Protein AF-A0A3M1YY42-F1 (afdb_monomer)

Foldseek 3Di:
DPPVVVVVVVVVVVVCQVCQELLNVLVVCCVVPVVLLVVLLVVLVCLLVVVPCVVVCSVCLQLFWDAPNDTALQQLLLLLLLLLLLLLLSLLLSCLQCVVLALLLLVDPLSSVQSSLSNCPSVVVSLVSNLVSSLCCCCPPVVDDSVRSVRSNVSSNVSNVVNNCVSVVLSNVLRDDPVVVVVVVVPDPDDDDDDDDDDDPPQPPPPPDPNRDHAWGDPDNPDIDGGDDPVPDDSVSSSVSSVSSSVSSLV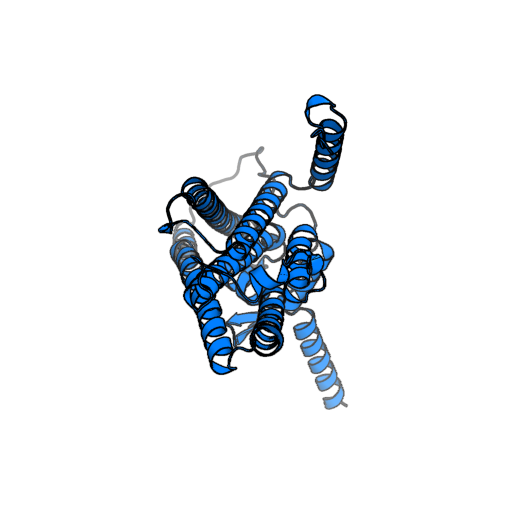VLVVLVVVLVVLVVPCVDSVSPHTPSSNVSSVSSNVSNVLSVCCSVVVPCSVVVVVVVVVVVVVCVPPPVPDDPPPD

Secondary structure (DSSP, 8-state):
-HHHHHHHHHHHHHHHHHHTBHHHHHHHHHHHH-HHHHHHHHHHHHHHTTSSSGGGTHHHHHHS-EETTEESHHHHHHHHHHHHHHHHHHHHHHHHHHGGG-GGGGGSSSHHHHHHHHS-HHHHHHHHHHHHHHHHHHHHTS---HHHHHHHHHHHHHHHHHHHHHHHHHHHHHS--HHHHHHHHTT----------S-----TT-S---PPP--EEEEETTEEEEPPP-TTS-HHHHHHHHHHHHHHHHHHHHHHHHHHHHHHHTTTSGGG---HHHHHHHHHHHHHHHHHHHHHHHTT-HHHHHHHHHHHHHHHHHSGGG------

Structure (mmCIF, N/CA/C/O backbone):
data_AF-A0A3M1YY42-F1
#
_entry.id   AF-A0A3M1YY42-F1
#
loop_
_atom_site.group_PDB
_atom_site.id
_atom_site.type_symbol
_atom_site.label_atom_id
_atom_site.label_alt_id
_atom_site.label_comp_id
_atom_site.label_asym_id
_atom_site.label_entity_id
_atom_site.label_seq_id
_atom_site.pdbx_PDB_ins_code
_atom_site.Cartn_x
_atom_site.Cartn_y
_atom_site.Cartn_z
_atom_site.occupancy
_atom_site.B_iso_or_equiv
_atom_site.auth_seq_id
_atom_site.auth_comp_id
_atom_site.auth_asym_id
_atom_site.auth_atom_id
_atom_site.pdbx_PDB_model_num
ATOM 1 N N . MET A 1 1 ? -1.568 -29.265 44.454 1.00 52.91 1 MET A N 1
ATOM 2 C CA . MET A 1 1 ? -2.632 -29.075 43.434 1.00 52.91 1 MET A CA 1
ATOM 3 C C . MET A 1 1 ? -2.786 -27.636 42.895 1.00 52.91 1 MET A C 1
ATOM 5 O O . MET A 1 1 ? -3.372 -27.491 41.833 1.00 52.91 1 MET A O 1
ATOM 9 N N . GLY A 1 2 ? -2.237 -26.578 43.520 1.00 57.62 2 GLY A N 1
ATOM 10 C CA . GLY A 1 2 ? -2.429 -25.182 43.054 1.00 57.62 2 GLY A CA 1
ATOM 11 C C . GLY A 1 2 ? -1.605 -24.717 41.834 1.00 57.62 2 GLY A C 1
ATOM 12 O O . GLY A 1 2 ? -2.053 -23.845 41.096 1.00 57.62 2 GLY A O 1
ATOM 13 N N . SER A 1 3 ? -0.434 -25.313 41.572 1.00 60.22 3 SER A N 1
ATOM 14 C CA . SER A 1 3 ? 0.484 -24.863 40.504 1.00 60.22 3 SER A CA 1
ATOM 15 C C . SER A 1 3 ? -0.025 -25.171 39.081 1.00 60.22 3 SER A C 1
ATOM 17 O O . SER A 1 3 ? -0.064 -24.289 38.223 1.00 60.22 3 SER A O 1
ATOM 19 N N . ALA A 1 4 ? -0.526 -26.389 38.842 1.00 59.94 4 ALA A N 1
ATOM 20 C CA . ALA A 1 4 ? -0.996 -26.816 37.519 1.00 59.94 4 ALA A CA 1
ATOM 21 C C . ALA A 1 4 ? -2.292 -26.105 37.070 1.00 59.94 4 ALA A C 1
ATOM 23 O O . ALA A 1 4 ? -2.478 -25.820 35.885 1.00 59.94 4 ALA A O 1
ATOM 24 N N . ALA A 1 5 ? -3.187 -25.771 38.008 1.00 60.12 5 ALA A N 1
ATOM 25 C CA . ALA A 1 5 ? -4.403 -25.011 37.712 1.00 60.12 5 ALA A CA 1
ATOM 26 C C . ALA A 1 5 ? -4.084 -23.552 37.334 1.00 60.12 5 ALA A C 1
ATOM 28 O O . ALA A 1 5 ? -4.629 -23.036 36.357 1.00 60.12 5 ALA A O 1
ATOM 29 N N . ALA A 1 6 ? -3.146 -22.913 38.042 1.00 61.06 6 ALA A N 1
ATOM 30 C CA . ALA A 1 6 ? -2.692 -21.555 37.740 1.00 61.06 6 ALA A CA 1
ATOM 31 C C . ALA A 1 6 ? -1.969 -21.468 36.383 1.00 61.06 6 ALA A C 1
ATOM 33 O O . ALA A 1 6 ? -2.237 -20.555 35.598 1.00 61.06 6 ALA A O 1
ATOM 34 N N . GLN A 1 7 ? -1.119 -22.449 36.056 1.00 62.56 7 GLN A N 1
ATOM 35 C CA . GLN A 1 7 ? -0.459 -22.538 34.746 1.00 62.56 7 GLN A CA 1
ATOM 36 C C . GLN A 1 7 ? -1.467 -22.704 33.599 1.00 62.56 7 GLN A C 1
ATOM 38 O O . GLN A 1 7 ? -1.387 -21.993 32.596 1.00 62.56 7 GLN A O 1
ATOM 43 N N . ASN A 1 8 ? -2.478 -23.560 33.773 1.00 66.69 8 ASN A N 1
ATOM 44 C CA . ASN A 1 8 ? -3.542 -23.753 32.784 1.00 66.69 8 ASN A CA 1
ATOM 45 C C . ASN A 1 8 ? -4.397 -22.496 32.562 1.00 66.69 8 ASN A C 1
ATOM 47 O O . ASN A 1 8 ? -4.802 -22.206 31.432 1.00 66.69 8 ASN A O 1
ATOM 51 N N . ILE A 1 9 ? -4.667 -21.719 33.614 1.00 68.50 9 ILE A N 1
ATOM 52 C CA . ILE A 1 9 ? -5.368 -20.432 33.499 1.00 68.50 9 ILE A CA 1
ATOM 53 C C . ILE A 1 9 ? -4.518 -19.436 32.701 1.00 68.50 9 ILE A C 1
ATOM 55 O O . ILE A 1 9 ? -5.037 -18.775 31.797 1.00 68.50 9 ILE A O 1
ATOM 59 N N . ASN A 1 10 ? -3.213 -19.370 32.969 1.00 74.75 10 ASN A N 1
ATOM 60 C CA . ASN A 1 10 ? -2.307 -18.446 32.292 1.00 74.75 10 ASN A CA 1
ATOM 61 C C . ASN A 1 10 ? -2.146 -18.790 30.799 1.00 74.75 10 ASN A C 1
ATOM 63 O O . ASN A 1 10 ? -2.249 -17.906 29.948 1.00 74.75 10 ASN A O 1
ATOM 67 N N . ALA A 1 11 ? -2.036 -20.079 30.462 1.00 75.44 11 ALA A N 1
ATOM 68 C CA . ALA A 1 11 ? -2.015 -20.561 29.080 1.00 75.44 11 ALA A CA 1
ATOM 69 C C . ALA A 1 11 ? -3.316 -20.228 28.327 1.00 75.44 11 ALA A C 1
ATOM 71 O O . ALA A 1 11 ? -3.277 -19.701 27.215 1.00 75.44 11 ALA A O 1
ATOM 72 N N . LYS A 1 12 ? -4.488 -20.434 28.951 1.00 77.31 12 LYS A N 1
ATOM 73 C CA . LYS A 1 12 ? -5.789 -20.051 28.366 1.00 77.31 12 LYS A CA 1
ATOM 74 C C . LYS A 1 12 ? -5.912 -18.539 28.154 1.00 77.31 12 LYS A C 1
ATOM 76 O O . LYS A 1 12 ? -6.521 -18.100 27.175 1.00 77.31 12 LYS A O 1
ATOM 81 N N . ILE A 1 13 ? -5.366 -17.723 29.056 1.00 77.81 13 ILE A N 1
ATOM 82 C CA . ILE A 1 13 ? -5.353 -16.260 28.919 1.00 77.81 13 ILE A CA 1
ATOM 83 C C . ILE A 1 13 ? -4.429 -15.839 27.776 1.00 77.81 13 ILE A C 1
ATOM 85 O O . ILE A 1 13 ? -4.841 -15.020 26.950 1.00 77.81 13 ILE A O 1
ATOM 89 N N . LEU A 1 14 ? -3.228 -16.415 27.699 1.00 79.38 14 LEU A N 1
ATOM 90 C CA . LEU A 1 14 ? -2.254 -16.146 26.643 1.00 79.38 14 LEU A CA 1
ATOM 91 C C . LEU A 1 14 ? -2.813 -16.533 25.269 1.00 79.38 14 LEU A C 1
ATOM 93 O O . LEU A 1 14 ? -2.817 -15.709 24.359 1.00 79.38 14 LEU A O 1
ATOM 97 N N . LEU A 1 15 ? -3.415 -17.719 25.154 1.00 80.75 15 LEU A N 1
ATOM 98 C CA . LEU A 1 15 ? -4.070 -18.187 23.932 1.00 80.75 15 LEU A CA 1
ATOM 99 C C . LEU A 1 15 ? -5.183 -17.232 23.488 1.00 80.75 15 LEU A C 1
ATOM 101 O O . LEU A 1 15 ? -5.240 -16.834 22.328 1.00 80.75 15 LEU A O 1
ATOM 105 N N . LYS A 1 16 ? -6.036 -16.781 24.416 1.00 80.94 16 LYS A N 1
ATOM 106 C CA . LYS A 1 16 ? -7.060 -15.774 24.098 1.00 80.94 16 LYS A CA 1
ATOM 107 C C . LYS A 1 16 ? -6.439 -14.447 23.646 1.00 80.94 16 LYS A C 1
ATOM 109 O O . LYS A 1 16 ? -7.033 -13.776 22.813 1.00 80.94 16 LYS A O 1
ATOM 114 N N . ARG A 1 17 ? -5.293 -14.028 24.190 1.00 83.50 17 ARG A N 1
ATOM 115 C CA . ARG A 1 17 ? -4.605 -12.800 23.749 1.00 83.50 17 ARG A CA 1
ATOM 116 C C . ARG A 1 17 ? -4.030 -12.947 22.343 1.00 83.50 17 ARG A C 1
ATOM 118 O O . ARG A 1 17 ? -4.091 -11.988 21.593 1.00 83.50 17 ARG A O 1
ATOM 125 N N . VAL A 1 18 ? -3.524 -14.120 21.977 1.00 81.00 18 VAL A N 1
ATOM 126 C CA . VAL A 1 18 ? -3.033 -14.376 20.616 1.00 81.00 18 VAL A CA 1
ATOM 127 C C . VAL A 1 18 ? -4.197 -14.449 19.630 1.00 81.00 18 VAL A C 1
ATOM 129 O O . VAL A 1 18 ? -4.178 -13.759 18.622 1.00 81.00 18 VAL A O 1
ATOM 132 N N . ILE A 1 19 ? -5.255 -15.205 19.938 1.00 82.00 19 ILE A N 1
ATOM 133 C CA . ILE A 1 19 ? -6.412 -15.350 19.039 1.00 82.00 19 ILE A CA 1
ATOM 134 C C . ILE A 1 19 ? -7.113 -14.004 18.821 1.00 82.00 19 ILE A C 1
ATOM 136 O O . ILE A 1 19 ? -7.380 -13.626 17.685 1.00 82.00 19 ILE A O 1
ATOM 140 N N . TYR A 1 20 ? -7.381 -13.250 19.891 1.00 86.62 20 TYR A N 1
ATOM 141 C CA . TYR A 1 20 ? -8.034 -11.934 19.820 1.00 86.62 20 TYR A CA 1
ATOM 142 C C . TYR A 1 20 ? -7.031 -10.781 19.661 1.00 86.62 20 TYR A C 1
ATOM 144 O O . TYR A 1 20 ? -7.266 -9.673 20.160 1.00 86.62 20 TYR A O 1
ATOM 152 N N . PHE A 1 21 ? -5.912 -11.054 18.989 1.00 90.62 21 PHE A N 1
ATOM 153 C CA . PHE A 1 21 ? -4.934 -10.051 18.603 1.00 90.62 21 PHE A CA 1
ATOM 154 C C . PHE A 1 21 ? -5.431 -9.287 17.379 1.00 90.62 21 PHE A C 1
ATOM 156 O O . PHE A 1 21 ? -5.852 -9.882 16.385 1.00 90.62 21 PHE A O 1
ATOM 163 N N . PHE A 1 22 ? -5.399 -7.959 17.452 1.00 91.94 22 PHE A N 1
ATOM 164 C CA . PHE A 1 22 ? -6.050 -7.100 16.469 1.00 91.94 22 PHE A CA 1
ATOM 165 C C . PHE A 1 22 ? -5.627 -7.357 15.006 1.00 91.94 22 PHE A C 1
ATOM 167 O O . PHE A 1 22 ? -6.523 -7.473 14.171 1.00 91.94 22 PHE A O 1
ATOM 174 N N . PRO A 1 23 ? -4.337 -7.561 14.671 1.00 93.62 23 PRO A N 1
ATOM 175 C CA . PRO A 1 23 ? -3.920 -7.895 13.306 1.00 93.62 23 PRO A CA 1
ATOM 176 C C . PRO A 1 23 ? -4.571 -9.158 12.735 1.00 93.62 23 PRO A C 1
ATOM 178 O O . PRO A 1 23 ? -5.037 -9.158 11.597 1.00 93.62 23 PRO A O 1
ATOM 181 N N . PHE A 1 24 ? -4.673 -10.227 13.529 1.00 92.31 24 PHE A N 1
ATOM 182 C CA . PHE A 1 24 ? -5.328 -11.459 13.081 1.00 92.31 24 PHE A CA 1
ATOM 183 C C . PHE A 1 24 ? -6.830 -11.269 12.925 1.00 92.31 24 PHE A C 1
ATOM 185 O O . PHE A 1 24 ? -7.427 -11.769 11.976 1.00 92.31 24 PHE A O 1
ATOM 192 N N . GLN A 1 25 ? -7.445 -10.500 13.822 1.00 92.06 25 GLN A N 1
ATOM 193 C CA . GLN A 1 25 ? -8.859 -10.167 13.709 1.00 92.06 25 GLN A CA 1
ATOM 194 C C . GLN A 1 25 ? -9.146 -9.352 12.434 1.00 92.06 25 GLN A C 1
ATOM 196 O O . GLN A 1 25 ? -10.114 -9.639 11.733 1.00 92.06 25 GLN A O 1
ATOM 201 N N . LEU A 1 26 ? -8.279 -8.402 12.076 1.00 92.81 26 LEU A N 1
ATOM 202 C CA . LEU A 1 26 ? -8.394 -7.658 10.819 1.00 92.81 26 LEU A CA 1
ATOM 203 C C . LEU A 1 26 ? -8.270 -8.570 9.599 1.00 92.81 26 LEU A C 1
ATOM 205 O O . LEU A 1 26 ? -9.094 -8.479 8.693 1.00 92.81 26 LEU A O 1
ATOM 209 N N . LEU A 1 27 ? -7.303 -9.492 9.597 1.00 92.94 27 LEU A N 1
ATOM 210 C CA . LEU A 1 27 ? -7.158 -10.472 8.519 1.00 92.94 27 LEU A CA 1
ATOM 211 C C . LEU A 1 27 ? -8.436 -11.304 8.331 1.00 92.94 27 LEU A C 1
ATOM 213 O O . LEU A 1 27 ? -8.909 -11.464 7.208 1.00 92.94 27 LEU A O 1
ATOM 217 N N . ILE A 1 28 ? -9.039 -11.778 9.426 1.00 91.50 28 ILE A N 1
ATOM 218 C CA . ILE A 1 28 ? -10.296 -12.538 9.368 1.00 91.50 28 ILE A CA 1
ATOM 219 C C . ILE A 1 28 ? -11.439 -11.661 8.836 1.00 91.50 28 ILE A C 1
ATOM 221 O O . ILE A 1 28 ? -12.254 -12.148 8.055 1.00 91.50 28 ILE A O 1
ATOM 225 N N . VAL A 1 29 ? -11.524 -10.381 9.220 1.00 91.00 29 VAL A N 1
ATOM 226 C CA . VAL A 1 29 ? -12.528 -9.464 8.647 1.00 91.00 29 VAL A CA 1
ATOM 227 C C . VAL A 1 29 ? -12.341 -9.297 7.150 1.00 91.00 29 VAL A C 1
ATOM 229 O O . VAL A 1 29 ? -13.334 -9.337 6.427 1.00 91.00 29 VAL A O 1
ATOM 232 N N . HIS A 1 30 ? -11.105 -9.157 6.670 1.00 91.44 30 HIS A N 1
ATOM 233 C CA . HIS A 1 30 ? -10.860 -9.045 5.235 1.00 91.44 30 HIS A CA 1
ATOM 234 C C . HIS A 1 30 ? -11.383 -10.260 4.481 1.00 91.44 30 HIS A C 1
ATOM 236 O O . HIS A 1 30 ? -12.142 -10.094 3.531 1.00 91.44 30 HIS A O 1
ATOM 242 N N . LEU A 1 31 ? -11.066 -11.460 4.971 1.00 89.94 31 LEU A N 1
ATOM 243 C CA . LEU A 1 31 ? -11.514 -12.722 4.378 1.00 89.94 31 LEU A CA 1
ATOM 244 C C . LEU A 1 31 ? -13.034 -12.911 4.441 1.00 89.94 31 LEU A C 1
ATOM 246 O O . LEU A 1 31 ? -13.600 -13.548 3.565 1.00 89.94 31 LEU A O 1
ATOM 250 N N . LYS A 1 32 ? -13.702 -12.384 5.473 1.00 86.88 32 LYS A N 1
ATOM 251 C CA . LYS A 1 32 ? -15.154 -12.550 5.645 1.00 86.88 32 LYS A CA 1
ATOM 252 C C . LYS A 1 32 ? -15.988 -11.486 4.941 1.00 86.88 32 LYS A C 1
ATOM 254 O O . LYS A 1 32 ? -17.125 -11.769 4.578 1.00 86.88 32 LYS A O 1
ATOM 259 N N . LYS A 1 33 ? -15.493 -10.249 4.851 1.00 83.38 33 LYS A N 1
ATOM 260 C CA . LYS A 1 33 ? -16.316 -9.080 4.498 1.00 83.38 33 LYS A CA 1
ATOM 261 C C . LYS A 1 33 ? -15.718 -8.187 3.410 1.00 83.38 33 LYS A C 1
ATOM 263 O O . LYS A 1 33 ? -16.486 -7.561 2.691 1.00 83.38 33 LYS A O 1
ATOM 268 N N . ASN A 1 34 ? -14.397 -8.159 3.215 1.00 86.06 34 ASN A N 1
ATOM 269 C CA . ASN A 1 34 ? -13.750 -7.214 2.290 1.00 86.06 34 ASN A CA 1
ATOM 270 C C . ASN A 1 34 ? -13.222 -7.891 1.014 1.00 86.06 34 ASN A C 1
ATOM 272 O O . ASN A 1 34 ? -12.082 -7.664 0.609 1.00 86.06 34 ASN A O 1
ATOM 276 N N . HIS A 1 35 ? -14.055 -8.702 0.359 1.00 88.06 35 HIS A N 1
ATOM 277 C CA . HIS A 1 35 ? -13.668 -9.448 -0.844 1.00 88.06 35 HIS A CA 1
ATOM 278 C C . HIS A 1 35 ? -13.154 -8.544 -1.973 1.00 88.06 35 HIS A C 1
ATOM 280 O O . HIS A 1 35 ? -12.172 -8.883 -2.621 1.00 88.06 35 HIS A O 1
ATOM 286 N N . VAL A 1 36 ? -13.759 -7.364 -2.164 1.00 88.06 36 VAL A N 1
ATOM 287 C CA . VAL A 1 36 ? -13.325 -6.402 -3.192 1.00 88.06 36 VAL A CA 1
ATOM 288 C C . VAL A 1 36 ? -11.900 -5.905 -2.929 1.00 88.06 36 VAL A C 1
ATOM 290 O O . VAL A 1 36 ? -11.086 -5.884 -3.843 1.00 88.06 36 VAL A O 1
ATOM 293 N N . LEU A 1 37 ? -11.560 -5.562 -1.681 1.00 90.94 37 LEU A N 1
ATOM 294 C CA . LEU A 1 37 ? -10.202 -5.123 -1.334 1.00 90.94 37 LEU A CA 1
ATOM 295 C C . LEU A 1 37 ? -9.195 -6.268 -1.526 1.00 90.94 37 LEU A C 1
ATOM 297 O O . LEU A 1 37 ? -8.095 -6.043 -2.024 1.00 90.94 37 LEU A O 1
ATOM 301 N N . LEU A 1 38 ? -9.573 -7.494 -1.146 1.00 93.38 38 LEU A N 1
ATOM 302 C CA . LEU A 1 38 ? -8.731 -8.677 -1.330 1.00 93.38 38 LEU A CA 1
ATOM 303 C C . LEU A 1 38 ? -8.525 -9.045 -2.798 1.00 93.38 38 LEU A C 1
ATOM 305 O O . LEU A 1 38 ? -7.441 -9.503 -3.141 1.00 93.38 38 LEU A O 1
ATOM 309 N N . LEU A 1 39 ? -9.514 -8.821 -3.663 1.00 93.75 39 LEU A N 1
ATOM 310 C CA . LEU A 1 39 ? -9.401 -9.089 -5.096 1.00 93.75 39 LEU A CA 1
ATOM 311 C C . LEU A 1 39 ? -8.220 -8.330 -5.713 1.00 93.75 39 LEU A C 1
ATOM 313 O O . LEU A 1 39 ? -7.400 -8.934 -6.398 1.00 93.75 39 LEU A O 1
ATOM 317 N N . PHE A 1 40 ? -8.087 -7.033 -5.424 1.00 95.62 40 PHE A N 1
ATOM 318 C CA . PHE A 1 40 ? -6.966 -6.235 -5.932 1.00 95.62 40 PHE A CA 1
ATOM 319 C C . PHE A 1 40 ? -5.617 -6.719 -5.394 1.00 95.62 40 PHE A C 1
ATOM 321 O O . PHE A 1 40 ? -4.649 -6.781 -6.147 1.00 95.62 40 PHE A O 1
ATOM 328 N N . TRP A 1 41 ? -5.554 -7.136 -4.125 1.00 97.25 41 TRP A N 1
ATOM 329 C CA . TRP A 1 41 ? -4.355 -7.779 -3.586 1.00 97.25 41 TRP A CA 1
ATOM 330 C C . TRP A 1 41 ? -4.030 -9.083 -4.313 1.00 97.25 41 TRP A C 1
ATOM 332 O O . TRP A 1 41 ? -2.881 -9.278 -4.692 1.00 97.25 41 TRP A O 1
ATOM 342 N N . LEU A 1 42 ? -5.013 -9.957 -4.541 1.00 96.88 42 LEU A N 1
ATOM 343 C CA . LEU A 1 42 ? -4.820 -11.233 -5.237 1.00 96.88 42 LEU A CA 1
ATOM 344 C C . LEU A 1 42 ? -4.315 -11.033 -6.668 1.00 96.88 42 LEU A C 1
ATOM 346 O O . LEU A 1 42 ? -3.410 -11.747 -7.088 1.00 96.88 42 LEU A O 1
ATOM 350 N N . ILE A 1 43 ? -4.839 -10.037 -7.387 1.00 96.31 43 ILE A N 1
ATOM 351 C CA . ILE A 1 43 ? -4.351 -9.679 -8.726 1.00 96.31 43 ILE A CA 1
ATOM 352 C C . ILE A 1 43 ? -2.887 -9.224 -8.659 1.00 96.31 43 ILE A C 1
ATOM 354 O O . ILE A 1 43 ? -2.067 -9.697 -9.444 1.00 96.31 43 ILE A O 1
ATOM 358 N N . LEU A 1 44 ? -2.528 -8.363 -7.699 1.00 97.19 44 LEU A N 1
ATOM 359 C CA . LEU A 1 44 ? -1.141 -7.918 -7.517 1.00 97.19 44 LEU A CA 1
ATOM 360 C C . LEU A 1 44 ? -0.200 -9.062 -7.131 1.00 97.19 44 LEU A C 1
ATOM 362 O O . LEU A 1 44 ? 0.895 -9.157 -7.684 1.00 97.19 44 LEU A O 1
ATOM 366 N N . PHE A 1 45 ? -0.623 -9.955 -6.233 1.00 98.06 45 PHE A N 1
ATOM 367 C CA . PHE A 1 45 ? 0.113 -11.184 -5.941 1.00 98.06 45 PHE A CA 1
ATOM 368 C C . PHE A 1 45 ? 0.294 -12.014 -7.211 1.00 98.06 45 PHE A C 1
ATOM 370 O O . PHE A 1 45 ? 1.406 -12.454 -7.483 1.00 98.06 45 PHE A O 1
ATOM 377 N N . GLY A 1 46 ? -0.756 -12.179 -8.017 1.00 97.06 46 GLY A N 1
ATOM 378 C CA . GLY A 1 46 ? -0.708 -12.902 -9.286 1.00 97.06 46 GLY A CA 1
ATOM 379 C C . GLY A 1 46 ? 0.286 -12.311 -10.287 1.00 97.06 46 GLY A C 1
ATOM 380 O O . GLY A 1 46 ? 1.023 -13.064 -10.919 1.00 97.06 46 GLY A O 1
ATOM 381 N N . PHE A 1 47 ? 0.352 -10.983 -10.408 1.00 96.50 47 PHE A N 1
ATOM 382 C CA . PHE A 1 47 ? 1.322 -10.307 -11.276 1.00 96.50 47 PHE A CA 1
ATOM 383 C C . PHE A 1 47 ? 2.761 -10.501 -10.796 1.00 96.50 47 PHE A C 1
ATOM 385 O O . PHE A 1 47 ? 3.630 -10.848 -11.586 1.00 96.50 47 PHE A O 1
ATOM 392 N N . VAL A 1 48 ? 3.021 -10.327 -9.502 1.00 96.69 48 VAL A N 1
ATOM 393 C CA . VAL A 1 48 ? 4.381 -10.400 -8.938 1.00 96.69 48 VAL A CA 1
ATOM 394 C C . VAL A 1 48 ? 4.899 -11.841 -8.849 1.00 96.69 48 VAL A C 1
ATOM 396 O O . VAL A 1 48 ? 6.091 -12.091 -9.002 1.00 96.69 48 VAL A O 1
ATOM 399 N N . THR A 1 49 ? 4.013 -12.814 -8.629 1.00 96.75 49 THR A N 1
ATOM 400 C CA . THR A 1 49 ? 4.359 -14.251 -8.594 1.00 96.75 49 THR A CA 1
ATOM 401 C C . THR A 1 49 ? 4.407 -14.907 -9.973 1.00 96.75 49 THR A C 1
ATOM 403 O O . THR A 1 49 ? 4.616 -16.111 -10.064 1.00 96.75 49 THR A O 1
ATOM 406 N N . GLU A 1 50 ? 4.186 -14.138 -11.042 1.00 94.19 50 GLU A N 1
ATOM 407 C CA . GLU A 1 50 ? 4.042 -14.625 -12.420 1.00 94.19 50 GLU A CA 1
ATOM 408 C C . GLU A 1 50 ? 2.889 -15.622 -12.652 1.00 94.19 50 GLU A C 1
ATOM 410 O O . GLU A 1 50 ? 2.754 -16.174 -13.746 1.00 94.19 50 GLU A O 1
ATOM 415 N N . ALA A 1 51 ? 2.014 -15.834 -11.663 1.00 94.62 51 ALA A N 1
ATOM 416 C CA . ALA A 1 51 ? 0.842 -16.697 -11.791 1.00 94.62 51 ALA A CA 1
ATOM 417 C C . ALA A 1 51 ? -0.212 -16.116 -12.752 1.00 94.62 51 ALA A C 1
ATOM 419 O O . ALA A 1 51 ? -1.012 -16.853 -13.328 1.00 94.62 51 ALA A O 1
ATOM 420 N N . MET A 1 52 ? -0.215 -14.794 -12.944 1.00 92.69 52 MET A N 1
ATOM 421 C CA . MET A 1 52 ? -1.116 -14.082 -13.849 1.00 92.69 52 MET A CA 1
ATOM 422 C C . MET A 1 52 ? -0.338 -13.162 -14.788 1.00 92.69 52 MET A C 1
ATOM 424 O O . MET A 1 52 ? 0.665 -12.561 -14.416 1.00 92.69 52 MET A O 1
ATOM 428 N N . GLY A 1 53 ? -0.825 -13.012 -16.022 1.00 90.12 53 GLY A N 1
ATOM 429 C CA . GLY A 1 53 ? -0.309 -12.001 -16.948 1.00 90.12 53 GLY A CA 1
ATOM 430 C C . GLY A 1 53 ? 1.071 -12.284 -17.554 1.00 90.12 53 GLY A C 1
ATOM 431 O O . GLY A 1 53 ? 1.548 -11.463 -18.333 1.00 90.12 53 GLY A O 1
ATOM 432 N N . LYS A 1 54 ? 1.696 -13.438 -17.262 1.00 90.94 54 LYS A N 1
ATOM 433 C CA . LYS A 1 54 ? 3.032 -13.809 -17.768 1.00 90.94 54 LYS A CA 1
ATOM 434 C C . LYS A 1 54 ? 3.137 -13.757 -19.295 1.00 90.94 54 LYS A C 1
ATOM 436 O O . LYS A 1 54 ? 4.069 -13.163 -19.818 1.00 90.94 54 LYS A O 1
ATOM 441 N N . LYS A 1 55 ? 2.141 -14.293 -20.014 1.00 90.69 55 LYS A N 1
ATOM 442 C CA . LYS A 1 55 ? 2.091 -14.261 -21.493 1.00 90.69 55 LYS A CA 1
ATOM 443 C C . LYS A 1 55 ? 2.012 -12.847 -22.082 1.00 90.69 55 LYS A C 1
ATOM 445 O O . LYS A 1 55 ? 2.356 -12.661 -23.238 1.00 90.69 55 LYS A O 1
ATOM 450 N N . PHE A 1 56 ? 1.551 -11.877 -21.295 1.00 89.88 56 PHE A N 1
ATOM 451 C CA . PHE A 1 56 ? 1.407 -10.478 -21.699 1.00 89.88 56 PHE A CA 1
ATOM 452 C C . PHE A 1 56 ? 2.548 -9.596 -21.171 1.00 89.88 56 PHE A C 1
ATOM 454 O O . PHE A 1 56 ? 2.470 -8.378 -21.279 1.00 89.88 56 PHE A O 1
ATOM 461 N N . GLY A 1 57 ? 3.571 -10.181 -20.535 1.00 91.56 57 GLY A N 1
ATOM 462 C CA . GLY A 1 57 ? 4.680 -9.427 -19.947 1.00 91.56 57 GLY A CA 1
ATOM 463 C C . GLY A 1 57 ? 4.294 -8.576 -18.733 1.00 91.56 57 GLY A C 1
ATOM 464 O O . GLY A 1 57 ? 5.086 -7.751 -18.299 1.00 91.56 57 GLY A O 1
ATOM 465 N N . ILE A 1 58 ? 3.108 -8.764 -18.138 1.00 94.06 58 ILE A N 1
ATOM 466 C CA . ILE A 1 58 ? 2.678 -7.950 -16.987 1.00 94.06 58 ILE A CA 1
ATOM 467 C C . ILE A 1 58 ? 3.661 -8.051 -15.809 1.00 94.06 58 ILE A C 1
ATOM 469 O O . ILE A 1 58 ? 4.014 -6.999 -15.280 1.00 94.06 58 ILE A O 1
ATOM 473 N N . PRO A 1 59 ? 4.155 -9.243 -15.404 1.00 95.62 59 PRO A N 1
ATOM 474 C CA . PRO A 1 59 ? 5.144 -9.340 -14.329 1.00 95.62 59 PRO A CA 1
ATOM 475 C C . PRO A 1 59 ? 6.399 -8.492 -14.581 1.00 95.62 59 PRO A C 1
ATOM 477 O O . PRO A 1 59 ? 6.890 -7.854 -13.653 1.00 95.62 59 PRO A O 1
ATOM 480 N N . TYR A 1 60 ? 6.855 -8.398 -15.837 1.00 94.94 60 TYR A N 1
ATOM 481 C CA . TYR A 1 60 ? 8.011 -7.583 -16.227 1.00 94.94 60 TYR A CA 1
ATOM 482 C C . TYR A 1 60 ? 7.821 -6.111 -15.860 1.00 94.94 60 TYR A C 1
ATOM 484 O O . TYR A 1 60 ? 8.709 -5.494 -15.285 1.00 94.94 60 TYR A O 1
ATOM 492 N N . LEU A 1 61 ? 6.617 -5.570 -16.072 1.00 95.25 61 LEU A N 1
ATOM 493 C CA . LEU A 1 61 ? 6.306 -4.178 -15.737 1.00 95.25 61 LEU A CA 1
ATOM 494 C C . LEU A 1 61 ? 6.505 -3.877 -14.243 1.00 95.25 61 LEU A C 1
ATOM 496 O O . LEU A 1 61 ? 6.819 -2.741 -13.887 1.00 95.25 61 LEU A O 1
ATOM 500 N N . PHE A 1 62 ? 6.285 -4.864 -13.368 1.00 96.94 62 PHE A N 1
ATOM 501 C CA . PHE A 1 62 ? 6.417 -4.722 -11.914 1.00 96.94 62 PHE A CA 1
ATOM 502 C C . PHE A 1 62 ? 7.817 -5.062 -11.408 1.00 96.94 62 PHE A C 1
ATOM 504 O O . PHE A 1 62 ? 8.314 -4.373 -10.524 1.00 96.94 62 PHE A O 1
ATOM 511 N N . LEU A 1 63 ? 8.436 -6.122 -11.929 1.00 97.44 63 LEU A N 1
ATOM 512 C CA . LEU A 1 63 ? 9.736 -6.613 -11.462 1.00 97.44 63 LEU A CA 1
ATOM 513 C C . LEU A 1 63 ? 10.911 -5.879 -12.125 1.00 97.44 63 LEU A C 1
ATOM 515 O O . LEU A 1 63 ? 12.005 -5.855 -11.565 1.00 97.44 63 LEU A O 1
ATOM 519 N N . TYR A 1 64 ? 10.679 -5.257 -13.282 1.00 96.88 64 TYR A N 1
ATOM 520 C CA . TYR A 1 64 ? 11.648 -4.485 -14.057 1.00 96.88 64 TYR A CA 1
ATOM 521 C C . TYR A 1 64 ? 10.999 -3.220 -14.663 1.00 96.88 64 TYR A C 1
ATOM 523 O O . TYR A 1 64 ? 10.906 -3.069 -15.881 1.00 96.88 64 TYR A O 1
ATOM 531 N N . PRO A 1 65 ? 10.472 -2.305 -13.825 1.00 96.88 65 PRO A N 1
ATOM 532 C CA . PRO A 1 65 ? 9.755 -1.126 -14.294 1.00 96.88 65 PRO A CA 1
ATOM 533 C C . PRO A 1 65 ? 10.655 -0.204 -15.117 1.00 96.88 65 PRO A C 1
ATOM 535 O O . PRO A 1 65 ? 11.768 0.123 -14.716 1.00 96.88 65 PRO A O 1
ATOM 538 N N . GLU A 1 66 ? 10.123 0.306 -16.221 1.00 94.62 66 GLU A N 1
ATOM 539 C CA . GLU A 1 66 ? 10.810 1.255 -17.091 1.00 94.62 66 GLU A CA 1
ATOM 540 C C . GLU A 1 66 ? 10.292 2.682 -16.864 1.00 94.62 66 GLU A C 1
ATOM 542 O O . GLU A 1 66 ? 9.086 2.917 -16.739 1.00 94.62 66 GLU A O 1
ATOM 547 N N . TYR A 1 67 ? 11.205 3.651 -16.796 1.00 93.94 67 TYR A N 1
ATOM 548 C CA . TYR A 1 67 ? 10.890 5.075 -16.737 1.00 93.94 67 TYR A CA 1
ATOM 549 C C . TYR A 1 67 ? 11.783 5.851 -17.703 1.00 93.94 67 TYR A C 1
ATOM 551 O O . TYR A 1 67 ? 13.000 5.875 -17.522 1.00 93.94 67 TYR A O 1
ATOM 559 N N . LEU A 1 68 ? 11.175 6.513 -18.694 1.00 91.06 68 LEU A N 1
ATOM 560 C CA . LEU A 1 68 ? 11.891 7.227 -19.761 1.00 91.06 68 LEU A CA 1
ATOM 561 C C . LEU A 1 68 ? 12.969 6.338 -20.407 1.00 91.06 68 LEU A C 1
ATOM 563 O O . LEU A 1 68 ? 14.143 6.710 -20.431 1.00 91.06 68 LEU A O 1
ATOM 567 N N . GLU A 1 69 ? 12.570 5.137 -20.845 1.00 90.38 69 GLU A N 1
ATOM 568 C CA . GLU A 1 69 ? 13.444 4.165 -21.528 1.00 90.38 69 GLU A CA 1
ATOM 569 C C . GLU A 1 69 ? 14.592 3.626 -20.667 1.00 90.38 69 GLU A C 1
ATOM 571 O O . GLU A 1 69 ? 15.551 3.035 -21.161 1.00 90.38 69 GLU A O 1
ATOM 576 N N . LYS A 1 70 ? 14.520 3.835 -19.347 1.00 92.81 70 LYS A N 1
ATOM 577 C CA . LYS A 1 70 ? 15.555 3.411 -18.406 1.00 92.81 70 LYS A CA 1
ATOM 578 C C . LYS A 1 70 ? 14.957 2.673 -17.228 1.00 92.81 70 LYS A C 1
ATOM 580 O O . LYS A 1 70 ? 14.056 3.164 -16.544 1.00 92.81 70 LYS A O 1
ATOM 585 N N . VAL A 1 71 ? 15.544 1.522 -16.934 1.00 95.25 71 VAL A N 1
ATOM 586 C CA . VAL A 1 71 ? 15.275 0.773 -15.709 1.00 95.25 71 VAL A CA 1
ATOM 587 C C . VAL A 1 71 ? 16.368 1.094 -14.700 1.00 95.25 71 VAL A C 1
ATOM 589 O O . VAL A 1 71 ? 17.556 1.138 -15.013 1.00 95.25 71 VAL A O 1
ATOM 592 N N . GLY A 1 72 ? 15.963 1.385 -13.470 1.00 95.56 72 GLY A N 1
ATOM 593 C CA . GLY A 1 72 ? 16.895 1.744 -12.406 1.00 95.56 72 GLY A CA 1
ATOM 594 C C . GLY A 1 72 ? 16.203 2.288 -11.166 1.00 95.56 72 GLY A C 1
ATOM 595 O O . GLY A 1 72 ? 14.977 2.239 -11.045 1.00 95.56 72 GLY A O 1
ATOM 596 N N . PHE A 1 73 ? 16.970 2.898 -10.266 1.00 97.25 73 PHE A N 1
ATOM 597 C CA . PHE A 1 73 ? 16.460 3.424 -8.997 1.00 97.25 73 PHE A CA 1
ATOM 598 C C . PHE A 1 73 ? 15.211 4.302 -9.141 1.00 97.25 73 PHE A C 1
ATOM 600 O O . PHE A 1 73 ? 14.264 4.142 -8.381 1.00 97.25 73 PHE A O 1
ATOM 607 N N . ARG A 1 74 ? 15.178 5.217 -10.123 1.00 96.44 74 ARG A N 1
ATOM 608 C CA . ARG A 1 74 ? 14.058 6.162 -10.307 1.00 96.44 74 ARG A CA 1
ATOM 609 C C . ARG A 1 74 ? 12.752 5.457 -10.673 1.00 96.44 74 ARG A C 1
ATOM 611 O O . ARG A 1 74 ? 11.727 5.733 -10.062 1.00 96.44 74 ARG A O 1
ATOM 618 N N . SER A 1 75 ? 12.802 4.528 -11.627 1.00 96.88 75 SER A N 1
ATOM 619 C CA . SER A 1 75 ? 11.636 3.723 -12.022 1.00 96.88 75 SER A CA 1
ATOM 620 C C . SER A 1 75 ? 11.068 2.925 -10.839 1.00 96.88 75 SER A C 1
ATOM 622 O O . SER A 1 75 ? 9.868 2.975 -10.566 1.00 96.88 75 SER A O 1
ATOM 624 N N . HIS A 1 76 ? 11.949 2.296 -10.058 1.00 98.25 76 HIS A N 1
ATOM 625 C CA . HIS A 1 76 ? 11.589 1.546 -8.862 1.00 98.25 76 HIS A CA 1
ATOM 626 C C . HIS A 1 76 ? 11.069 2.450 -7.744 1.00 98.25 76 HIS A C 1
ATOM 628 O O . HIS A 1 76 ? 10.102 2.090 -7.082 1.00 98.25 76 HIS A O 1
ATOM 634 N N . PHE A 1 77 ? 11.651 3.637 -7.561 1.00 98.44 77 PHE A N 1
ATOM 635 C CA . PHE A 1 77 ? 11.180 4.643 -6.610 1.00 98.44 77 PHE A CA 1
ATOM 636 C C . PHE A 1 77 ? 9.750 5.083 -6.919 1.00 98.44 77 PHE A C 1
ATOM 638 O O . PHE A 1 77 ? 8.924 5.110 -6.010 1.00 98.44 77 PHE A O 1
ATOM 645 N N . ILE A 1 78 ? 9.427 5.374 -8.185 1.00 97.12 78 ILE A N 1
ATOM 646 C CA . ILE A 1 78 ? 8.064 5.765 -8.578 1.00 97.12 78 ILE A CA 1
ATOM 647 C C . ILE A 1 78 ? 7.091 4.607 -8.332 1.00 97.12 78 ILE A C 1
ATOM 649 O O . ILE A 1 78 ? 6.032 4.817 -7.744 1.00 97.12 78 ILE A O 1
ATOM 653 N N . LEU A 1 79 ? 7.464 3.377 -8.701 1.00 98.19 79 LEU A N 1
ATOM 654 C CA . LEU A 1 79 ? 6.645 2.197 -8.411 1.00 98.19 79 LEU A CA 1
ATOM 655 C C . LEU A 1 79 ? 6.426 2.013 -6.901 1.00 98.19 79 LEU A C 1
ATOM 657 O O . LEU A 1 79 ? 5.296 1.811 -6.461 1.00 98.19 79 LEU A O 1
ATOM 661 N N . GLY A 1 80 ? 7.480 2.139 -6.095 1.00 98.38 80 GLY A N 1
ATOM 662 C CA . GLY A 1 80 ? 7.412 2.065 -4.638 1.00 98.38 80 GLY A CA 1
ATOM 663 C C . GLY A 1 80 ? 6.517 3.141 -4.035 1.00 98.38 80 GLY A C 1
ATOM 664 O O . GLY A 1 80 ? 5.687 2.843 -3.178 1.00 98.38 80 GLY A O 1
ATOM 665 N N . PHE A 1 81 ? 6.619 4.374 -4.532 1.00 97.75 81 PHE A N 1
ATOM 666 C CA . PHE A 1 81 ? 5.750 5.485 -4.151 1.00 97.75 81 PHE A CA 1
ATOM 667 C C . PHE A 1 81 ? 4.278 5.173 -4.443 1.00 97.75 81 PHE A C 1
ATOM 669 O O . PHE A 1 81 ? 3.430 5.310 -3.559 1.00 97.75 81 PHE A O 1
ATOM 676 N N . SER A 1 82 ? 3.971 4.671 -5.643 1.00 97.31 82 SER A N 1
ATOM 677 C CA . SER A 1 82 ? 2.616 4.246 -6.012 1.00 97.31 82 SER A CA 1
ATOM 678 C C . SER A 1 82 ? 2.113 3.093 -5.141 1.00 97.31 82 SER A C 1
ATOM 680 O O . SER A 1 82 ? 0.970 3.134 -4.688 1.00 97.31 82 SER A O 1
ATOM 682 N N . VAL A 1 83 ? 2.948 2.089 -4.843 1.00 98.38 83 VAL A N 1
ATOM 683 C CA . VAL A 1 83 ? 2.589 0.980 -3.936 1.00 98.38 83 VAL A CA 1
ATOM 684 C C . VAL A 1 83 ? 2.346 1.489 -2.513 1.00 98.38 83 VAL A C 1
ATOM 686 O O . VAL A 1 83 ? 1.413 1.030 -1.856 1.00 98.38 83 VAL A O 1
ATOM 689 N N . GLY A 1 84 ? 3.115 2.476 -2.045 1.00 97.56 84 GLY A N 1
ATOM 690 C CA . GLY A 1 84 ? 2.841 3.192 -0.798 1.00 97.56 84 GLY A CA 1
ATOM 691 C C . GLY A 1 84 ? 1.446 3.825 -0.801 1.00 97.56 84 GLY A C 1
ATOM 692 O O . GLY A 1 84 ? 0.680 3.621 0.143 1.00 97.56 84 GLY A O 1
ATOM 693 N N . GLY A 1 85 ? 1.079 4.489 -1.902 1.00 95.62 85 GLY A N 1
ATOM 694 C CA . GLY A 1 85 ? -0.267 5.016 -2.149 1.00 95.62 85 GLY A CA 1
ATOM 695 C C . GLY A 1 85 ? -1.359 3.962 -2.064 1.00 95.62 85 GLY A C 1
ATOM 696 O O . GLY A 1 85 ? -2.335 4.136 -1.331 1.00 95.62 85 GLY A O 1
ATOM 697 N N . PHE A 1 86 ? -1.159 2.834 -2.735 1.00 97.31 86 PHE A N 1
ATOM 698 C CA . PHE A 1 86 ? -2.082 1.706 -2.705 1.00 97.31 86 PHE A CA 1
ATOM 699 C C . PHE A 1 86 ? -2.242 1.105 -1.302 1.00 97.31 86 PHE A C 1
ATOM 701 O O . PHE A 1 86 ? -3.364 0.859 -0.860 1.00 97.31 86 PHE A O 1
ATOM 708 N N . ILE A 1 87 ? -1.146 0.922 -0.557 1.00 97.75 87 ILE A N 1
ATOM 709 C CA . ILE A 1 87 ? -1.182 0.435 0.832 1.00 97.75 87 ILE A CA 1
ATOM 710 C C . ILE A 1 87 ? -1.961 1.408 1.719 1.00 97.75 87 ILE A C 1
ATOM 712 O O . ILE A 1 87 ? -2.777 0.981 2.542 1.00 97.75 87 ILE A O 1
ATOM 716 N N . THR A 1 88 ? -1.730 2.713 1.577 1.00 95.44 88 THR A N 1
ATOM 717 C CA . THR A 1 88 ? -2.478 3.728 2.323 1.00 95.44 88 THR A CA 1
ATOM 718 C C . THR A 1 88 ? -3.958 3.708 1.949 1.00 95.44 88 THR A C 1
ATOM 720 O O . THR A 1 88 ? -4.792 3.694 2.851 1.00 95.44 88 THR A O 1
ATOM 723 N N . ALA A 1 89 ? -4.299 3.625 0.661 1.00 94.56 89 ALA A N 1
ATOM 724 C CA . ALA A 1 89 ? -5.681 3.525 0.194 1.00 94.56 89 ALA A CA 1
ATOM 725 C C . ALA A 1 89 ? -6.387 2.292 0.759 1.00 94.56 89 ALA A C 1
ATOM 727 O O . ALA A 1 89 ? -7.455 2.410 1.349 1.00 94.56 89 ALA A O 1
ATOM 728 N N . PHE A 1 90 ? -5.747 1.124 0.692 1.00 95.94 90 PHE A N 1
ATOM 729 C CA . PHE A 1 90 ? -6.245 -0.102 1.308 1.00 95.94 90 PHE A CA 1
ATOM 730 C C . PHE A 1 90 ? -6.539 0.078 2.805 1.00 95.94 90 PHE A C 1
ATOM 732 O O . PHE A 1 90 ? -7.584 -0.359 3.292 1.00 95.94 90 PHE A O 1
ATOM 739 N N . ASN A 1 91 ? -5.645 0.743 3.542 1.00 95.06 91 ASN A N 1
ATOM 740 C CA . ASN A 1 91 ? -5.840 1.016 4.964 1.00 95.06 91 ASN A CA 1
ATOM 741 C C . ASN A 1 91 ? -6.995 1.980 5.232 1.00 95.06 91 ASN A C 1
ATOM 743 O O . ASN A 1 91 ? -7.789 1.730 6.139 1.00 95.06 91 ASN A O 1
ATOM 747 N N . ILE A 1 92 ? -7.107 3.050 4.446 1.00 91.62 92 ILE A N 1
ATOM 748 C CA . ILE A 1 92 ? -8.190 4.031 4.558 1.00 91.62 92 ILE A CA 1
ATOM 749 C C . ILE A 1 92 ? -9.532 3.376 4.260 1.00 91.62 92 ILE A C 1
ATOM 751 O O . ILE A 1 92 ? -10.430 3.407 5.099 1.00 91.62 92 ILE A O 1
ATOM 755 N N . SER A 1 93 ? -9.637 2.708 3.119 1.00 92.12 93 SER A N 1
ATOM 756 C CA . SER A 1 93 ? -10.849 2.024 2.692 1.00 92.12 93 SER A CA 1
ATOM 757 C C . SER A 1 93 ? -11.275 0.951 3.689 1.00 92.12 93 SER A C 1
ATOM 759 O O . SER A 1 93 ? -12.440 0.860 4.073 1.00 92.12 93 SER A O 1
ATOM 761 N N . SER A 1 94 ? -10.322 0.175 4.208 1.00 92.56 94 SER A N 1
ATOM 762 C CA . SER A 1 94 ? -10.609 -0.806 5.251 1.00 92.56 94 SER A CA 1
ATOM 763 C C . SER A 1 94 ? -11.091 -0.155 6.553 1.00 92.56 94 SER A C 1
ATOM 765 O O . SER A 1 94 ? -12.039 -0.660 7.160 1.00 92.56 94 SER A O 1
ATOM 767 N N . TYR A 1 95 ? -10.484 0.963 6.967 1.00 89.81 95 TYR A N 1
ATOM 768 C CA . TYR A 1 95 ? -10.880 1.717 8.159 1.00 89.81 95 TYR A CA 1
ATOM 769 C C . TYR A 1 95 ? -12.277 2.332 8.020 1.00 89.81 95 TYR A C 1
ATOM 771 O O . TYR A 1 95 ? -13.058 2.272 8.966 1.00 89.81 95 TYR A O 1
ATOM 779 N N . ILE A 1 96 ? -12.622 2.865 6.849 1.00 85.50 96 ILE A N 1
ATOM 780 C CA . ILE A 1 96 ? -13.962 3.383 6.547 1.00 85.50 96 ILE A CA 1
ATOM 781 C C . ILE A 1 96 ? -15.007 2.267 6.667 1.00 85.50 96 ILE A C 1
ATOM 783 O O . ILE A 1 96 ? -16.006 2.423 7.369 1.00 85.50 96 ILE A O 1
ATOM 787 N N . ILE A 1 97 ? -14.744 1.112 6.049 1.00 85.62 97 ILE A N 1
ATOM 788 C CA . ILE A 1 97 ? -15.694 -0.008 6.002 1.00 85.62 97 ILE A CA 1
ATOM 789 C C . ILE A 1 97 ? -15.818 -0.726 7.353 1.00 85.62 97 ILE A C 1
ATOM 791 O O . ILE A 1 97 ? -16.889 -1.225 7.686 1.00 85.62 97 ILE A O 1
ATOM 795 N N . ASN A 1 98 ? -14.740 -0.831 8.138 1.00 86.50 98 ASN A N 1
ATOM 796 C CA . ASN A 1 98 ? -14.708 -1.709 9.317 1.00 86.50 98 ASN A CA 1
ATOM 797 C C . ASN A 1 98 ? -14.362 -1.016 10.633 1.00 86.50 98 ASN A C 1
ATOM 799 O O . ASN A 1 98 ? -14.500 -1.640 11.684 1.00 86.50 98 ASN A O 1
ATOM 803 N N . GLY A 1 99 ? -13.938 0.247 10.625 1.00 84.44 99 GLY A N 1
ATOM 804 C CA . GLY A 1 99 ? -13.471 0.952 11.822 1.00 84.44 99 GLY A CA 1
ATOM 805 C C . GLY A 1 99 ? -14.503 0.972 12.950 1.00 84.44 99 GLY A C 1
ATOM 806 O O . GLY A 1 99 ? -14.149 0.748 14.107 1.00 84.44 99 GLY A O 1
ATOM 807 N N . PHE A 1 100 ? -15.790 1.119 12.615 1.00 80.00 100 PHE A N 1
ATOM 808 C CA . PHE A 1 100 ? -16.889 1.113 13.590 1.00 80.00 100 PHE A CA 1
ATOM 809 C C . PHE A 1 100 ? -17.028 -0.215 14.355 1.00 80.00 100 PHE A C 1
ATOM 811 O O . PHE A 1 100 ? -17.499 -0.231 15.492 1.00 80.00 100 PHE A O 1
ATOM 818 N N . ARG A 1 101 ? -16.570 -1.336 13.774 1.00 83.38 101 ARG A N 1
ATOM 819 C CA . ARG A 1 101 ? -16.595 -2.671 14.406 1.00 83.38 101 ARG A CA 1
ATOM 820 C C . ARG A 1 101 ? -15.626 -2.775 15.579 1.00 83.38 101 ARG A C 1
ATOM 822 O O . ARG A 1 101 ? -15.718 -3.717 16.370 1.00 83.38 101 ARG A O 1
ATOM 829 N N . TYR A 1 102 ? -14.715 -1.808 15.696 1.00 86.75 102 TYR A N 1
ATOM 830 C CA . TYR A 1 102 ? -13.620 -1.790 16.653 1.00 86.75 102 TYR A CA 1
ATOM 831 C C . TYR A 1 102 ? -13.601 -0.494 17.486 1.00 86.75 102 TYR A C 1
ATOM 833 O O . TYR A 1 102 ? -12.669 0.308 17.376 1.00 86.75 102 TYR A O 1
ATOM 841 N N . PRO A 1 103 ? -14.584 -0.283 18.385 1.00 80.88 103 PRO A N 1
ATOM 842 C CA . PRO A 1 103 ? -14.753 0.995 19.083 1.00 80.88 103 PRO A CA 1
ATOM 843 C C . PRO A 1 103 ? -13.564 1.406 19.961 1.00 80.88 103 PRO A C 1
ATOM 845 O O . PRO A 1 103 ? -13.330 2.596 20.152 1.00 80.88 103 PRO A O 1
ATOM 848 N N . PHE A 1 104 ? -12.757 0.448 20.442 1.00 83.00 104 PHE A N 1
ATOM 849 C CA . PHE A 1 104 ? -11.566 0.742 21.253 1.00 83.00 104 PHE A CA 1
ATOM 850 C C . PHE A 1 104 ? -10.574 1.665 20.533 1.00 83.00 104 PHE A C 1
ATOM 852 O O . PHE A 1 104 ? -9.842 2.395 21.194 1.00 83.00 104 PHE A O 1
ATOM 859 N N . ILE A 1 105 ? -10.553 1.667 19.197 1.00 83.25 105 ILE A N 1
ATOM 860 C CA . ILE A 1 105 ? -9.617 2.463 18.397 1.00 83.25 105 ILE A CA 1
ATOM 861 C C . ILE A 1 105 ? -9.884 3.962 18.556 1.00 83.25 105 ILE A C 1
ATOM 863 O O . ILE A 1 105 ? -8.937 4.744 18.580 1.00 83.25 105 ILE A O 1
ATOM 867 N N . ALA A 1 106 ? -11.145 4.359 18.755 1.00 74.31 106 ALA A N 1
ATOM 868 C CA . ALA A 1 106 ? -11.515 5.749 19.019 1.00 74.31 106 ALA A CA 1
ATOM 869 C C . ALA A 1 106 ? -10.997 6.259 20.378 1.00 74.31 106 ALA A C 1
ATOM 871 O O . ALA A 1 106 ? -10.835 7.462 20.551 1.00 74.31 106 ALA A O 1
ATOM 872 N N . THR A 1 107 ? -10.675 5.360 21.316 1.00 75.44 107 THR A N 1
ATOM 873 C CA . THR A 1 107 ? -10.066 5.708 22.618 1.00 75.44 107 THR A CA 1
ATOM 874 C C . THR A 1 107 ? -8.541 5.867 22.547 1.00 75.44 107 THR A C 1
ATOM 876 O O . THR A 1 107 ? -7.894 6.226 23.534 1.00 75.44 107 THR A O 1
ATOM 879 N N . LEU A 1 108 ? -7.932 5.558 21.396 1.00 80.75 108 LEU A N 1
ATOM 880 C CA . LEU A 1 108 ? -6.488 5.621 21.198 1.00 80.75 108 LEU A CA 1
ATOM 881 C C . LEU A 1 108 ? -6.077 6.963 20.593 1.00 80.75 108 LEU A C 1
ATOM 883 O O . LEU A 1 108 ? -6.786 7.561 19.787 1.00 80.75 108 LEU A O 1
ATOM 887 N N . SER A 1 109 ? -4.857 7.399 20.907 1.00 76.19 109 SER A N 1
ATOM 888 C CA . SER A 1 109 ? -4.243 8.495 20.166 1.00 76.19 109 SER A CA 1
ATOM 889 C C . SER A 1 109 ? -3.938 8.054 18.731 1.00 76.19 109 SER A C 1
ATOM 891 O O . SER A 1 109 ? -3.348 6.993 18.504 1.00 76.19 109 SER A O 1
ATOM 893 N N . ARG A 1 110 ? -4.315 8.902 17.766 1.00 81.00 110 ARG A N 1
ATOM 894 C CA . ARG A 1 110 ? -4.124 8.695 16.317 1.00 81.00 110 ARG A CA 1
ATOM 895 C C . ARG A 1 110 ? -4.797 7.395 15.819 1.00 81.00 110 ARG A C 1
ATOM 897 O O . ARG A 1 110 ? -4.095 6.466 15.409 1.00 81.00 110 ARG A O 1
ATOM 904 N N . PRO A 1 111 ? -6.144 7.328 15.833 1.00 85.00 111 PRO A N 1
ATOM 905 C CA . PRO A 1 111 ? -6.931 6.122 15.537 1.00 85.00 111 PRO A CA 1
ATOM 906 C C . PRO A 1 111 ? -6.546 5.434 14.219 1.00 85.00 111 PRO A C 1
ATOM 908 O O . PRO A 1 111 ? -6.239 4.242 14.201 1.00 85.00 111 PRO A O 1
ATOM 911 N N . PHE A 1 112 ? -6.468 6.205 13.129 1.00 85.56 112 PHE A N 1
ATOM 912 C CA . PHE A 1 112 ? -6.126 5.691 11.800 1.00 85.56 112 PHE A CA 1
ATOM 913 C C . PHE A 1 112 ? -4.733 5.045 11.734 1.00 85.56 112 PHE A C 1
ATOM 915 O O . PHE A 1 112 ? -4.556 3.980 11.144 1.00 85.56 112 PHE A O 1
ATOM 922 N N . TYR A 1 113 ? -3.734 5.645 12.384 1.00 87.75 113 TYR A N 1
ATOM 923 C CA . TYR A 1 113 ? -2.388 5.076 12.420 1.00 87.75 113 TYR A CA 1
ATOM 924 C C . TYR A 1 113 ? -2.357 3.758 13.191 1.00 87.75 113 TYR A C 1
ATOM 926 O O . TYR A 1 113 ? -1.767 2.789 12.722 1.00 87.75 113 TYR A O 1
ATOM 934 N N . LYS A 1 114 ? -3.043 3.687 14.341 1.00 90.19 114 LYS A N 1
ATOM 935 C CA . LYS A 1 114 ? -3.164 2.439 15.113 1.00 90.19 114 LYS A CA 1
ATOM 936 C C . LYS A 1 114 ? -3.874 1.355 14.314 1.00 90.19 114 LYS A C 1
ATOM 938 O O . LYS A 1 114 ? -3.462 0.201 14.376 1.00 90.19 114 LYS A O 1
ATOM 943 N N . TYR A 1 115 ? -4.897 1.715 13.546 1.00 92.06 115 TYR A N 1
ATOM 944 C CA . TYR A 1 115 ? -5.533 0.790 12.616 1.00 92.06 115 TYR A CA 1
ATOM 945 C C . TYR A 1 115 ? -4.532 0.283 11.570 1.00 92.06 115 TYR A C 1
ATOM 947 O O . TYR A 1 115 ? -4.339 -0.923 11.440 1.00 92.06 115 TYR A O 1
ATOM 955 N N . SER A 1 116 ? -3.823 1.198 10.905 1.00 92.94 116 SER A N 1
ATOM 956 C CA . SER A 1 116 ? -2.910 0.885 9.799 1.00 92.94 116 SER A CA 1
ATOM 957 C C . SER A 1 116 ? -1.748 -0.018 10.216 1.00 92.94 116 SER A C 1
ATOM 959 O O . SER A 1 116 ? -1.470 -1.008 9.546 1.00 92.94 116 SER A O 1
ATOM 961 N N . ILE A 1 117 ? -1.114 0.245 11.367 1.00 93.50 117 ILE A N 1
ATOM 962 C CA . ILE A 1 117 ? -0.025 -0.615 11.870 1.00 93.50 117 ILE A CA 1
ATOM 963 C C . ILE A 1 117 ? -0.503 -2.006 12.282 1.00 93.50 117 ILE A C 1
ATOM 965 O O . ILE A 1 117 ? 0.309 -2.918 12.348 1.00 93.50 117 ILE A O 1
ATOM 969 N N . ASN A 1 118 ? -1.789 -2.182 12.604 1.00 95.62 118 ASN A N 1
ATOM 970 C CA . ASN A 1 118 ? -2.348 -3.501 12.896 1.00 95.62 118 ASN A CA 1
ATOM 971 C C . ASN A 1 118 ? -2.843 -4.196 11.623 1.00 95.62 118 ASN A C 1
ATOM 973 O O . ASN A 1 118 ? -2.844 -5.419 11.562 1.00 95.62 118 ASN A O 1
ATOM 977 N N . ASN A 1 119 ? -3.177 -3.444 10.578 1.00 96.19 119 ASN A N 1
ATOM 978 C CA . ASN A 1 119 ? -3.567 -3.956 9.269 1.00 96.19 119 ASN A CA 1
ATOM 979 C C . ASN A 1 119 ? -2.356 -4.214 8.341 1.00 96.19 119 ASN A C 1
ATOM 981 O O . ASN A 1 119 ? -2.413 -4.004 7.129 1.00 96.19 119 ASN A O 1
ATOM 985 N N . PHE A 1 120 ? -1.232 -4.649 8.913 1.00 95.44 120 PHE A N 1
ATOM 986 C CA . PHE A 1 120 ? 0.040 -4.769 8.199 1.00 95.44 120 PHE A CA 1
ATOM 987 C C . PHE A 1 120 ? 0.228 -6.109 7.479 1.00 95.44 120 PHE A C 1
ATOM 989 O O . PHE A 1 120 ? 1.063 -6.186 6.585 1.00 95.44 120 PHE A O 1
ATOM 996 N N . ILE A 1 121 ? -0.506 -7.161 7.866 1.00 96.88 121 ILE A N 1
ATOM 997 C CA . ILE A 1 121 ? -0.210 -8.544 7.452 1.00 96.88 121 ILE A CA 1
ATOM 998 C C . ILE A 1 121 ? -0.202 -8.684 5.925 1.00 96.88 121 ILE A C 1
ATOM 1000 O O . ILE A 1 121 ? 0.793 -9.132 5.368 1.00 96.88 121 ILE A O 1
ATOM 1004 N N . ILE A 1 122 ? -1.278 -8.268 5.248 1.00 97.50 122 ILE A N 1
ATOM 1005 C CA . ILE A 1 122 ? -1.385 -8.390 3.786 1.00 97.50 122 ILE A CA 1
ATOM 1006 C C . ILE A 1 122 ? -0.316 -7.531 3.077 1.00 97.50 122 ILE A C 1
ATOM 1008 O O . ILE A 1 122 ? 0.442 -8.100 2.289 1.00 97.50 122 ILE A O 1
ATOM 1012 N N . PRO A 1 123 ? -0.166 -6.219 3.382 1.00 97.88 123 PRO A N 1
ATOM 1013 C CA . PRO A 1 123 ? 0.903 -5.403 2.807 1.00 97.88 123 PRO A CA 1
ATOM 1014 C C . PRO A 1 123 ? 2.306 -5.975 3.012 1.00 97.88 123 PRO A C 1
ATOM 1016 O O . PRO A 1 123 ? 3.082 -6.042 2.069 1.00 97.88 123 PRO A O 1
ATOM 1019 N N . VAL A 1 124 ? 2.652 -6.403 4.228 1.00 97.50 124 VAL A N 1
ATOM 1020 C CA . VAL A 1 124 ? 4.003 -6.899 4.526 1.00 97.50 124 VAL A CA 1
ATOM 1021 C C . VAL A 1 124 ? 4.273 -8.216 3.809 1.00 97.50 124 VAL A C 1
ATOM 1023 O O . VAL A 1 124 ? 5.342 -8.364 3.229 1.00 97.50 124 VAL A O 1
ATOM 1026 N N . VAL A 1 125 ? 3.310 -9.141 3.776 1.00 98.44 125 VAL A N 1
ATOM 1027 C CA . VAL A 1 125 ? 3.448 -10.390 3.008 1.00 98.44 125 VAL A CA 1
ATOM 1028 C C . VAL A 1 125 ? 3.661 -10.094 1.522 1.00 98.44 125 VAL A C 1
ATOM 1030 O O . VAL A 1 125 ? 4.551 -10.682 0.911 1.00 98.44 125 VAL A O 1
ATOM 1033 N N . PHE A 1 126 ? 2.917 -9.139 0.955 1.00 98.56 126 PHE A N 1
ATOM 1034 C CA . PHE A 1 126 ? 3.135 -8.688 -0.420 1.00 98.56 126 PHE A CA 1
ATOM 1035 C C . PHE A 1 126 ? 4.538 -8.125 -0.633 1.00 98.56 126 PHE A C 1
ATOM 1037 O O . PHE A 1 126 ? 5.211 -8.532 -1.571 1.00 98.56 126 PHE A O 1
ATOM 1044 N N . LEU A 1 127 ? 5.007 -7.237 0.245 1.00 98.56 127 LEU A N 1
ATOM 1045 C CA . LEU A 1 127 ? 6.331 -6.621 0.119 1.00 98.56 127 LEU A CA 1
ATOM 1046 C C . LEU A 1 127 ? 7.471 -7.640 0.233 1.00 98.56 127 LEU A C 1
ATOM 1048 O O . LEU A 1 127 ? 8.476 -7.500 -0.462 1.00 98.56 127 LEU A O 1
ATOM 1052 N N . LEU A 1 128 ? 7.319 -8.667 1.073 1.00 98.50 128 LEU A N 1
ATOM 1053 C CA . LEU A 1 128 ? 8.293 -9.754 1.197 1.00 98.50 128 LEU A CA 1
ATOM 1054 C C . LEU A 1 128 ? 8.349 -10.601 -0.078 1.00 98.50 128 LEU A C 1
ATOM 1056 O O . LEU A 1 128 ? 9.435 -10.840 -0.603 1.00 98.50 128 LEU A O 1
ATOM 1060 N N . ILE A 1 129 ? 7.187 -11.001 -0.604 1.00 98.62 129 ILE A N 1
ATOM 1061 C CA . ILE A 1 129 ? 7.098 -11.761 -1.858 1.00 98.62 129 ILE A CA 1
ATOM 1062 C C . ILE A 1 129 ? 7.632 -10.927 -3.024 1.00 98.62 129 ILE A C 1
ATOM 1064 O O . ILE A 1 129 ? 8.449 -11.416 -3.793 1.00 98.62 129 ILE A O 1
ATOM 1068 N N . TYR A 1 130 ? 7.238 -9.659 -3.123 1.00 98.56 130 TYR A N 1
ATOM 1069 C CA . TYR A 1 130 ? 7.729 -8.742 -4.146 1.00 98.56 130 TYR A CA 1
ATOM 1070 C C . TYR A 1 130 ? 9.244 -8.580 -4.102 1.00 98.56 130 TYR A C 1
ATOM 1072 O O . TYR A 1 130 ? 9.889 -8.677 -5.138 1.00 98.56 130 TYR A O 1
ATOM 1080 N N . SER A 1 131 ? 9.826 -8.394 -2.916 1.00 98.56 131 SER A N 1
ATOM 1081 C CA . SER A 1 131 ? 11.280 -8.272 -2.771 1.00 98.56 131 SER A CA 1
ATOM 1082 C C . SER A 1 131 ? 12.012 -9.513 -3.255 1.00 98.56 131 SER A C 1
ATOM 1084 O O . SER A 1 131 ? 12.994 -9.400 -3.984 1.00 98.56 131 SER A O 1
ATOM 1086 N N . TYR A 1 132 ? 11.519 -10.692 -2.871 1.00 98.44 132 TYR A N 1
ATOM 1087 C CA . TYR A 1 132 ? 12.085 -11.957 -3.323 1.00 98.44 132 TYR A CA 1
ATOM 1088 C C . TYR A 1 132 ? 11.983 -12.100 -4.846 1.00 98.44 132 TYR A C 1
ATOM 1090 O O . TYR A 1 132 ? 12.995 -12.339 -5.500 1.00 98.44 132 TYR A O 1
ATOM 1098 N N . GLN A 1 133 ? 10.792 -11.879 -5.412 1.00 98.25 133 GLN A N 1
ATOM 1099 C CA . GLN A 1 133 ? 10.551 -12.016 -6.849 1.00 98.25 133 GLN A CA 1
ATOM 1100 C C . GLN A 1 133 ? 11.339 -10.998 -7.669 1.00 98.25 133 GLN A C 1
ATOM 1102 O O . GLN A 1 133 ? 11.870 -11.357 -8.710 1.00 98.25 133 GLN A O 1
ATOM 1107 N N . LEU A 1 134 ? 11.475 -9.756 -7.197 1.00 98.25 134 LEU A N 1
ATOM 1108 C CA . LEU A 1 134 ? 12.259 -8.727 -7.876 1.00 98.25 134 LEU A CA 1
ATOM 1109 C C . LEU A 1 13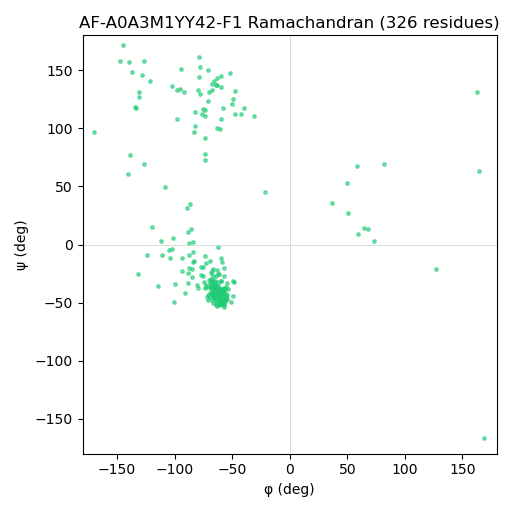4 ? 13.731 -9.114 -7.933 1.00 98.25 134 LEU A C 1
ATOM 1111 O O . LEU A 1 134 ? 14.324 -9.076 -9.007 1.00 98.25 134 LEU A O 1
ATOM 1115 N N . VAL A 1 135 ? 14.319 -9.498 -6.797 1.00 98.19 135 VAL A N 1
ATOM 1116 C CA . VAL A 1 135 ? 15.736 -9.880 -6.759 1.00 98.19 135 VAL A CA 1
ATOM 1117 C C . VAL A 1 135 ? 15.962 -11.116 -7.618 1.00 98.19 135 VAL A C 1
ATOM 1119 O O . VAL A 1 135 ? 16.850 -11.095 -8.461 1.00 98.19 135 VAL A O 1
ATOM 1122 N N . HIS A 1 136 ? 15.121 -12.145 -7.472 1.00 97.75 136 HIS A N 1
ATOM 1123 C CA . HIS A 1 136 ? 15.203 -13.358 -8.280 1.00 97.75 136 HIS A CA 1
ATOM 1124 C C . HIS A 1 136 ? 15.103 -13.048 -9.778 1.00 97.75 136 HIS A C 1
ATOM 1126 O O . HIS A 1 136 ? 15.977 -13.448 -10.543 1.00 97.75 136 HIS A O 1
ATOM 1132 N N . PHE A 1 137 ? 14.075 -12.312 -10.201 1.00 97.00 137 PHE A N 1
ATOM 1133 C CA . PHE A 1 137 ? 13.844 -11.970 -11.603 1.00 97.00 137 PHE A CA 1
ATOM 1134 C C . PHE A 1 137 ? 15.011 -11.169 -12.189 1.00 97.00 137 PHE A C 1
ATOM 1136 O O . PHE A 1 137 ? 15.540 -11.525 -13.238 1.00 97.00 137 PHE A O 1
ATOM 1143 N N . GLN A 1 138 ? 15.481 -10.143 -11.478 1.00 97.56 138 GLN A N 1
ATOM 1144 C CA . GLN A 1 138 ? 16.563 -9.291 -11.970 1.00 97.56 138 GLN A CA 1
ATOM 1145 C C . GLN A 1 138 ? 17.898 -10.024 -12.085 1.00 97.56 138 GLN A C 1
ATOM 1147 O O . GLN A 1 138 ? 18.645 -9.750 -13.016 1.00 97.56 138 GLN A O 1
ATOM 1152 N N . THR A 1 139 ? 18.209 -10.954 -11.179 1.00 97.62 139 THR A N 1
ATOM 1153 C CA . THR A 1 139 ? 19.487 -11.680 -11.235 1.00 97.62 139 THR A CA 1
ATOM 1154 C C . THR A 1 139 ? 19.460 -12.898 -12.150 1.00 97.62 139 THR A C 1
ATOM 1156 O O . THR A 1 139 ? 20.511 -13.296 -12.638 1.00 97.62 139 THR A O 1
ATOM 1159 N N . THR A 1 140 ? 18.299 -13.534 -12.341 1.00 96.31 140 THR A N 1
ATOM 1160 C CA . THR A 1 140 ? 18.198 -14.793 -13.108 1.00 96.31 140 THR A CA 1
ATOM 1161 C C . THR A 1 140 ? 17.715 -14.601 -14.539 1.00 96.31 140 THR A C 1
ATOM 1163 O O . THR A 1 140 ? 18.141 -15.354 -15.406 1.00 96.31 140 THR A O 1
ATOM 1166 N N . VAL A 1 141 ? 16.836 -13.627 -14.788 1.00 94.12 141 VAL A N 1
ATOM 1167 C CA . VAL A 1 141 ? 16.246 -13.381 -16.113 1.00 94.12 141 VAL A CA 1
ATOM 1168 C C . VAL A 1 141 ? 16.947 -12.219 -16.808 1.00 94.12 141 VAL A C 1
ATOM 1170 O O . VAL A 1 141 ? 17.383 -12.367 -17.940 1.00 94.12 141 VAL A O 1
ATOM 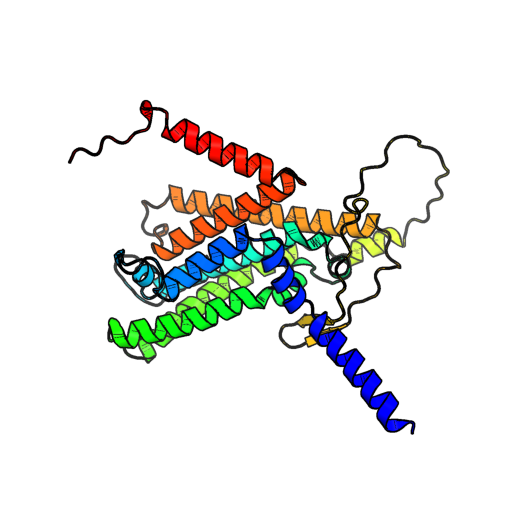1173 N N . GLU A 1 142 ? 17.110 -11.091 -16.112 1.00 95.00 142 GLU A N 1
ATOM 1174 C CA . GLU A 1 142 ? 17.768 -9.891 -16.664 1.00 95.00 142 GLU A CA 1
ATOM 1175 C C . GLU A 1 142 ? 19.293 -9.892 -16.478 1.00 95.00 142 GLU A C 1
ATOM 1177 O O . GLU A 1 142 ? 19.958 -8.919 -16.829 1.00 95.00 142 GLU A O 1
ATOM 1182 N N . GLU A 1 143 ? 19.838 -10.955 -15.874 1.00 95.06 143 GLU A N 1
ATOM 1183 C CA . GLU A 1 143 ? 21.275 -11.158 -15.633 1.00 95.06 143 GLU A CA 1
ATOM 1184 C C . GLU A 1 143 ? 21.977 -9.965 -14.949 1.00 95.06 143 GLU A C 1
ATOM 1186 O O . GLU A 1 143 ? 23.185 -9.747 -15.084 1.00 95.06 143 GLU A O 1
ATOM 1191 N N . LEU A 1 144 ? 21.233 -9.177 -14.166 1.00 96.00 144 LEU A N 1
ATOM 1192 C CA . LEU A 1 144 ? 21.805 -8.083 -13.397 1.00 96.00 144 LEU A CA 1
ATOM 1193 C C . LEU A 1 144 ? 22.650 -8.615 -12.242 1.00 96.00 144 LEU A C 1
ATOM 1195 O O . LEU A 1 144 ? 22.349 -9.630 -11.611 1.00 96.00 144 LEU A O 1
ATOM 1199 N N . SER A 1 145 ? 23.671 -7.840 -11.872 1.00 97.00 145 SER A N 1
ATOM 1200 C CA . SER A 1 145 ? 24.409 -8.112 -10.642 1.00 97.00 145 SER A CA 1
ATOM 1201 C C . SER A 1 145 ? 23.477 -8.045 -9.424 1.00 97.00 145 SER A C 1
ATOM 1203 O O . SER A 1 145 ? 22.582 -7.196 -9.345 1.00 97.00 145 SER A O 1
ATOM 1205 N N . PHE A 1 146 ? 23.727 -8.892 -8.424 1.00 96.44 146 PHE A N 1
ATOM 1206 C CA . PHE A 1 146 ? 22.957 -8.902 -7.176 1.00 96.44 146 PHE A CA 1
ATOM 1207 C C . PHE A 1 146 ? 22.907 -7.520 -6.497 1.00 96.44 146 PHE A C 1
ATOM 1209 O O . PHE A 1 146 ? 21.866 -7.103 -5.988 1.00 96.44 146 PHE A O 1
ATOM 1216 N N . PHE A 1 147 ? 24.010 -6.765 -6.541 1.00 97.31 147 PHE A N 1
ATOM 1217 C CA . PHE A 1 147 ? 24.069 -5.410 -5.988 1.00 97.31 147 PHE A CA 1
ATOM 1218 C C . PHE A 1 147 ? 23.225 -4.407 -6.782 1.00 97.31 147 PHE A C 1
ATOM 1220 O O . PHE A 1 147 ? 22.598 -3.536 -6.179 1.00 97.31 147 PHE A O 1
ATOM 1227 N N . SER A 1 148 ? 23.152 -4.544 -8.109 1.00 97.25 148 SER A N 1
ATOM 1228 C CA . SER A 1 148 ? 22.259 -3.737 -8.951 1.00 97.25 148 SER A CA 1
ATOM 1229 C C . SER A 1 148 ? 20.791 -4.008 -8.617 1.00 97.25 148 SER A C 1
ATOM 1231 O O . SER A 1 148 ? 20.016 -3.064 -8.458 1.00 97.25 148 SER A O 1
ATOM 1233 N N . ALA A 1 149 ? 20.424 -5.279 -8.423 1.00 97.88 149 ALA A N 1
ATOM 1234 C CA . ALA A 1 149 ? 19.075 -5.655 -8.006 1.00 97.88 149 ALA A CA 1
ATOM 1235 C C . ALA A 1 149 ? 18.724 -5.095 -6.616 1.00 97.88 149 ALA A C 1
ATOM 1237 O O . ALA A 1 149 ? 17.647 -4.529 -6.419 1.00 97.88 149 ALA A O 1
ATOM 1238 N N . LEU A 1 150 ? 19.657 -5.158 -5.660 1.00 98.12 150 LEU A N 1
ATOM 1239 C CA . LEU A 1 150 ? 19.462 -4.583 -4.326 1.00 98.12 150 LEU A CA 1
ATOM 1240 C C . LEU A 1 150 ? 19.358 -3.050 -4.356 1.00 98.12 150 LEU A C 1
ATOM 1242 O O . LEU A 1 150 ? 18.568 -2.473 -3.611 1.00 98.12 150 LEU A O 1
ATOM 1246 N N . TYR A 1 151 ? 20.112 -2.381 -5.230 1.00 98.31 151 TYR A N 1
ATOM 1247 C CA . TYR A 1 151 ? 20.026 -0.932 -5.428 1.00 98.31 151 TYR A CA 1
ATOM 1248 C C . TYR A 1 151 ? 18.656 -0.509 -5.979 1.00 98.31 151 TYR A C 1
ATOM 1250 O O . TYR A 1 151 ? 18.047 0.445 -5.488 1.00 98.31 151 TYR A O 1
ATOM 1258 N N . ASN A 1 152 ? 18.125 -1.261 -6.944 1.00 98.19 152 ASN A N 1
ATOM 1259 C CA . ASN A 1 152 ? 16.767 -1.077 -7.453 1.00 98.19 152 ASN A CA 1
ATOM 1260 C C . ASN A 1 152 ? 15.711 -1.319 -6.366 1.00 98.19 152 ASN A C 1
ATOM 1262 O O . ASN A 1 152 ? 14.801 -0.503 -6.186 1.00 98.19 152 ASN A O 1
ATOM 1266 N N . LEU A 1 153 ? 15.869 -2.389 -5.580 1.00 98.56 153 LEU A N 1
ATOM 1267 C CA . LEU A 1 153 ? 14.993 -2.693 -4.449 1.00 98.56 153 LEU A CA 1
ATOM 1268 C C . LEU A 1 153 ? 15.019 -1.587 -3.382 1.00 98.56 153 LEU A C 1
ATOM 1270 O O . LEU A 1 153 ? 13.975 -1.220 -2.839 1.00 98.56 153 LEU A O 1
ATOM 1274 N N . ALA A 1 154 ? 16.189 -1.006 -3.108 1.00 98.50 154 ALA A N 1
ATOM 1275 C CA . ALA A 1 154 ? 16.319 0.136 -2.209 1.00 98.50 154 ALA A CA 1
ATOM 1276 C C . ALA A 1 154 ? 15.545 1.352 -2.738 1.00 98.50 154 ALA A C 1
ATOM 1278 O O . ALA A 1 154 ? 14.832 1.994 -1.968 1.00 98.50 154 ALA A O 1
ATOM 1279 N N . GLY A 1 155 ? 15.609 1.626 -4.047 1.00 98.56 155 GLY A N 1
ATOM 1280 C CA . GLY A 1 155 ? 14.795 2.662 -4.689 1.00 98.56 155 GLY A CA 1
ATOM 1281 C C . GLY A 1 155 ? 13.306 2.471 -4.443 1.00 98.56 155 GLY A C 1
ATOM 1282 O O . GLY A 1 155 ? 12.635 3.400 -3.990 1.00 98.56 155 GLY A O 1
ATOM 1283 N N . PHE A 1 156 ? 12.812 1.247 -4.629 1.00 98.75 156 PHE A N 1
ATOM 1284 C CA . PHE A 1 156 ? 11.428 0.888 -4.329 1.00 98.75 156 PHE A CA 1
ATOM 1285 C C . PHE A 1 156 ? 11.046 1.165 -2.868 1.00 98.75 156 PHE A C 1
ATOM 1287 O O . PHE A 1 156 ? 10.067 1.867 -2.605 1.00 98.75 156 PHE A O 1
ATOM 1294 N N . TYR A 1 157 ? 11.829 0.687 -1.899 1.00 98.69 157 TYR A N 1
ATOM 1295 C CA . TYR A 1 157 ? 11.515 0.909 -0.485 1.00 98.69 157 TYR A CA 1
ATOM 1296 C C . TYR A 1 157 ? 11.624 2.375 -0.060 1.00 98.69 157 TYR A C 1
ATOM 1298 O O . TYR A 1 157 ? 10.820 2.824 0.757 1.00 98.69 157 TYR A O 1
ATOM 1306 N N . ILE A 1 158 ? 12.566 3.139 -0.619 1.00 98.69 158 ILE A N 1
ATOM 1307 C CA . ILE A 1 158 ? 12.688 4.577 -0.354 1.00 98.69 158 ILE A CA 1
ATOM 1308 C C . ILE A 1 158 ? 11.451 5.315 -0.876 1.00 98.69 158 ILE A C 1
ATOM 1310 O O . ILE A 1 158 ? 10.876 6.113 -0.138 1.00 98.69 158 ILE A O 1
ATOM 1314 N N . GLY A 1 159 ? 10.989 5.012 -2.094 1.00 98.44 159 GLY A N 1
ATOM 1315 C CA . GLY A 1 159 ? 9.757 5.588 -2.644 1.00 98.44 159 GLY A CA 1
ATOM 1316 C C . GLY A 1 159 ? 8.525 5.251 -1.808 1.00 98.44 159 GLY A C 1
ATOM 1317 O O . GLY A 1 159 ? 7.728 6.132 -1.477 1.00 98.44 159 GLY A O 1
ATOM 1318 N N . LEU A 1 160 ? 8.411 3.991 -1.384 1.00 98.50 160 LEU A N 1
ATOM 1319 C CA . LEU A 1 160 ? 7.330 3.525 -0.518 1.00 98.50 160 LEU A CA 1
ATOM 1320 C C . LEU A 1 160 ? 7.326 4.252 0.829 1.00 98.50 160 LEU A C 1
ATOM 1322 O O . LEU A 1 160 ? 6.289 4.760 1.257 1.00 98.50 160 LEU A O 1
ATOM 1326 N N . MET A 1 161 ? 8.479 4.335 1.497 1.00 98.00 161 MET A N 1
ATOM 1327 C CA . MET A 1 161 ? 8.594 5.021 2.786 1.00 98.00 161 MET A CA 1
ATOM 1328 C C . MET A 1 161 ? 8.332 6.516 2.652 1.00 98.00 161 MET A C 1
ATOM 1330 O O . MET A 1 161 ? 7.657 7.090 3.506 1.00 98.00 161 MET A O 1
ATOM 1334 N N . PHE A 1 162 ? 8.796 7.134 1.567 1.00 97.94 162 PHE A N 1
ATOM 1335 C CA . PHE A 1 162 ? 8.536 8.538 1.277 1.00 97.94 162 PHE A CA 1
ATOM 1336 C C . PHE A 1 162 ? 7.030 8.824 1.193 1.00 97.94 162 PHE A C 1
ATOM 1338 O O . PHE A 1 162 ? 6.544 9.728 1.877 1.00 97.94 162 PHE A O 1
ATOM 1345 N N . PHE A 1 163 ? 6.263 8.002 0.464 1.00 95.88 163 PHE A N 1
ATOM 1346 C CA . PHE A 1 163 ? 4.803 8.140 0.424 1.00 95.88 163 PHE A CA 1
ATOM 1347 C C . PHE A 1 163 ? 4.166 7.952 1.808 1.00 95.88 163 PHE A C 1
ATOM 1349 O O . PHE A 1 16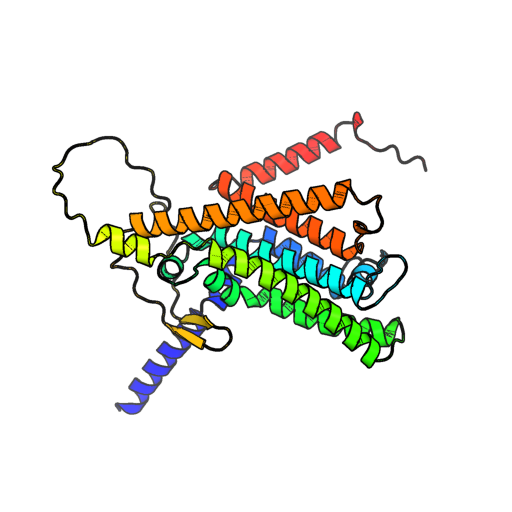3 ? 3.345 8.767 2.234 1.00 95.88 163 PHE A O 1
ATOM 1356 N N . LEU A 1 164 ? 4.542 6.893 2.537 1.00 94.75 164 LEU A N 1
ATOM 1357 C CA . LEU A 1 164 ? 3.972 6.611 3.859 1.00 94.75 164 LEU A CA 1
ATOM 1358 C C . LEU A 1 164 ? 4.226 7.753 4.852 1.00 94.75 164 LEU A C 1
ATOM 1360 O O . LEU A 1 164 ? 3.335 8.088 5.634 1.00 94.75 164 LEU A O 1
ATOM 1364 N N . ILE A 1 165 ? 5.406 8.379 4.812 1.00 94.81 165 ILE A N 1
ATOM 1365 C CA . ILE A 1 165 ? 5.730 9.547 5.641 1.00 94.81 165 ILE A CA 1
ATOM 1366 C C . ILE A 1 165 ? 4.797 10.713 5.308 1.00 94.81 165 ILE A C 1
ATOM 1368 O O . ILE A 1 165 ? 4.238 11.308 6.232 1.00 94.81 165 ILE A O 1
ATOM 1372 N N . ILE A 1 166 ? 4.578 11.013 4.024 1.00 93.12 166 ILE A N 1
ATOM 1373 C CA . ILE A 1 166 ? 3.654 12.074 3.587 1.00 93.12 166 ILE A CA 1
ATOM 1374 C C . ILE A 1 166 ? 2.237 11.785 4.096 1.00 93.12 166 ILE A C 1
ATOM 1376 O O . ILE A 1 166 ? 1.626 12.626 4.760 1.00 93.12 166 ILE A O 1
ATOM 1380 N N . ALA A 1 167 ? 1.739 10.570 3.854 1.00 91.50 167 ALA A N 1
ATOM 1381 C CA . ALA A 1 167 ? 0.400 10.159 4.253 1.00 91.50 167 ALA A CA 1
ATOM 1382 C C . ALA A 1 167 ? 0.199 10.241 5.775 1.00 91.50 167 ALA A C 1
ATOM 1384 O O . ALA A 1 167 ? -0.749 10.866 6.253 1.00 91.50 167 ALA A O 1
ATOM 1385 N N . TYR A 1 168 ? 1.095 9.655 6.572 1.00 89.62 168 TYR A N 1
ATOM 1386 C CA . TYR A 1 168 ? 0.945 9.673 8.028 1.00 89.62 168 TYR A CA 1
ATOM 1387 C C . TYR A 1 168 ? 1.168 11.058 8.633 1.00 89.62 168 TYR A C 1
ATOM 1389 O O . TYR A 1 168 ? 0.510 11.379 9.622 1.00 89.62 168 TYR A O 1
ATOM 1397 N N . SER A 1 169 ? 2.013 11.900 8.033 1.00 89.12 169 SER A N 1
ATOM 1398 C CA . SER A 1 169 ? 2.169 13.298 8.458 1.00 89.12 169 SER A CA 1
ATOM 1399 C C . SER A 1 169 ? 0.858 14.071 8.314 1.00 89.12 169 SER A C 1
ATOM 1401 O O . SER A 1 169 ? 0.452 14.748 9.260 1.00 89.12 169 SER A O 1
ATOM 1403 N N . TYR A 1 170 ? 0.140 13.888 7.199 1.00 87.88 170 TYR A N 1
ATOM 1404 C CA . TYR A 1 170 ? -1.204 14.445 7.007 1.00 87.88 170 TYR A CA 1
ATOM 1405 C C . TYR A 1 170 ? -2.194 13.959 8.081 1.00 87.88 170 TYR A C 1
ATOM 1407 O O . TYR A 1 170 ? -2.903 14.754 8.704 1.00 87.88 170 TYR A O 1
ATOM 1415 N N . PHE A 1 171 ? -2.234 12.653 8.364 1.00 81.94 171 PHE A N 1
ATOM 1416 C CA . PHE A 1 171 ? -3.145 12.135 9.390 1.00 81.94 171 PHE A CA 1
ATOM 1417 C C . PHE A 1 171 ? -2.748 12.581 10.799 1.00 81.94 171 PHE A C 1
ATOM 1419 O O . PHE A 1 171 ? -3.615 12.726 11.659 1.00 81.94 171 PHE A O 1
ATOM 1426 N N . PHE A 1 172 ? -1.467 12.808 11.080 1.00 82.50 172 PHE A N 1
ATOM 1427 C CA . PHE A 1 172 ? -1.024 13.302 12.382 1.00 82.50 172 PHE A CA 1
ATOM 1428 C C . PHE A 1 172 ? -1.377 14.771 12.601 1.00 82.50 172 PHE A C 1
ATOM 1430 O O . PHE A 1 172 ? -1.757 15.108 13.721 1.00 82.50 172 PHE A O 1
ATOM 1437 N N . SER A 1 173 ? -1.308 15.613 11.568 1.00 77.69 173 SER A N 1
ATOM 1438 C CA . SER A 1 173 ? -1.691 17.027 11.664 1.00 77.69 173 SER A CA 1
ATOM 1439 C C . SER A 1 173 ? -3.209 17.223 11.736 1.00 77.69 173 SER A C 1
ATOM 1441 O O . SER A 1 173 ? -3.688 18.059 12.498 1.00 77.69 173 SER A O 1
ATOM 1443 N N . THR A 1 174 ? -3.978 16.416 11.001 1.00 70.44 174 THR A N 1
ATOM 1444 C CA . THR A 1 174 ? -5.444 16.560 10.901 1.00 70.44 174 THR A CA 1
ATOM 1445 C C . THR A 1 174 ? -6.196 15.886 12.060 1.00 70.44 174 THR A C 1
ATOM 1447 O O . THR A 1 174 ? -7.371 16.168 12.313 1.00 70.44 174 THR A O 1
ATOM 1450 N N . ASN A 1 175 ? -5.526 15.012 12.821 1.00 64.38 175 ASN A N 1
ATOM 1451 C CA . ASN A 1 175 ? -6.036 14.478 14.086 1.00 64.38 175 ASN A CA 1
ATOM 1452 C C . ASN A 1 175 ? -5.967 15.554 15.184 1.00 64.38 175 ASN A C 1
ATOM 1454 O O . ASN A 1 175 ? -5.132 15.491 16.088 1.00 64.38 175 ASN A O 1
ATOM 1458 N N . LEU A 1 176 ? -6.851 16.551 15.100 1.00 50.19 176 LEU A N 1
ATOM 1459 C CA . LEU A 1 176 ? -7.044 17.562 16.138 1.00 50.19 176 LEU A CA 1
ATOM 1460 C C . LEU A 1 176 ? -7.209 16.877 17.501 1.00 50.19 176 LEU A C 1
ATOM 1462 O O . LEU A 1 176 ? -8.036 15.985 17.675 1.00 50.19 176 LEU A O 1
ATOM 1466 N N . HIS A 1 177 ? -6.361 17.284 18.445 1.00 50.59 177 HIS A N 1
ATOM 1467 C CA . HIS A 1 177 ? -6.198 16.694 19.768 1.00 50.59 177 HIS A CA 1
ATOM 1468 C C . HIS A 1 177 ? -7.538 16.337 20.427 1.00 50.59 177 HIS A C 1
ATOM 1470 O O . HIS A 1 177 ? -8.272 17.221 20.865 1.00 50.59 177 HIS A O 1
ATOM 1476 N N . ILE A 1 178 ? -7.794 15.035 20.597 1.00 49.31 178 ILE A N 1
ATOM 1477 C CA . ILE A 1 178 ? -8.882 14.496 21.433 1.00 49.31 178 ILE A CA 1
ATOM 1478 C C . ILE A 1 178 ? -8.879 15.176 22.823 1.00 49.31 178 ILE A C 1
ATOM 1480 O O . ILE A 1 178 ? -9.936 15.483 23.364 1.00 49.31 178 ILE A O 1
ATOM 1484 N N . GLY A 1 179 ? -7.699 15.551 23.337 1.00 46.56 179 GLY A N 1
ATOM 1485 C CA . GLY A 1 179 ? -7.552 16.294 24.595 1.00 46.56 179 GLY A CA 1
ATOM 1486 C C . GLY A 1 179 ? -8.160 17.707 24.612 1.00 46.56 179 GLY A C 1
ATOM 1487 O O . GLY A 1 179 ? -8.579 18.164 25.668 1.00 46.56 179 GLY A O 1
ATOM 1488 N N . LYS A 1 180 ? -8.289 18.406 23.472 1.00 44.53 180 LYS A N 1
ATOM 1489 C CA . LYS A 1 180 ? -9.042 19.679 23.412 1.00 44.53 180 LYS A CA 1
ATOM 1490 C C . LYS A 1 180 ? -10.554 19.451 23.434 1.00 44.53 180 LYS A C 1
ATOM 1492 O O . LYS A 1 180 ? -11.282 20.323 23.899 1.00 44.53 180 LYS A O 1
ATOM 1497 N N . LEU A 1 181 ? -11.023 18.293 22.961 1.00 48.12 181 LEU A N 1
ATOM 1498 C CA . LEU A 1 181 ? -12.416 17.897 23.141 1.00 48.12 181 LEU A CA 1
ATOM 1499 C C . LEU A 1 181 ? -12.684 17.654 24.633 1.00 48.12 181 LEU A C 1
ATOM 1501 O O . LEU A 1 181 ? -13.581 18.280 25.181 1.00 48.12 181 LEU A O 1
ATOM 1505 N N . GLU A 1 182 ? -11.852 16.855 25.311 1.00 44.53 182 GLU A N 1
ATOM 1506 C CA . GLU A 1 182 ? -11.973 16.585 26.757 1.00 44.53 182 GLU A CA 1
ATOM 1507 C C . GLU A 1 182 ? -11.909 17.867 27.616 1.00 44.53 182 GLU A C 1
ATOM 1509 O O . GLU A 1 182 ? -12.730 18.044 28.519 1.00 44.53 182 GLU A O 1
ATOM 1514 N N . LEU A 1 183 ? -11.018 18.816 27.296 1.00 41.88 183 LEU A N 1
ATOM 1515 C CA . LEU A 1 183 ? -10.920 20.102 28.006 1.00 41.88 183 LEU A CA 1
ATOM 1516 C C . LEU A 1 183 ? -12.150 21.007 27.810 1.00 41.88 183 LEU A C 1
ATOM 1518 O O . LEU A 1 183 ? -12.518 21.738 28.728 1.00 41.88 183 LEU A O 1
ATOM 1522 N N . ASN A 1 184 ? -12.835 20.927 26.666 1.00 39.34 184 ASN A N 1
ATOM 1523 C CA . ASN A 1 184 ? -14.090 21.655 26.449 1.00 39.34 184 ASN A CA 1
ATOM 1524 C C . ASN A 1 184 ? -15.285 21.029 27.192 1.00 39.34 184 ASN A C 1
ATOM 1526 O O . ASN A 1 184 ? -16.279 21.719 27.426 1.00 39.34 184 ASN A O 1
ATOM 1530 N N . PHE A 1 185 ? -15.199 19.758 27.598 1.00 47.91 185 PHE A N 1
ATOM 1531 C CA . PHE A 1 185 ? -16.261 19.074 28.348 1.00 47.91 185 PHE A CA 1
ATOM 1532 C C . PHE A 1 185 ? -16.080 19.133 29.866 1.00 47.91 185 PHE A C 1
ATOM 1534 O O . PHE A 1 185 ? -17.075 19.084 30.587 1.00 47.91 185 PHE A O 1
ATOM 1541 N N . SER A 1 186 ? -14.862 19.341 30.373 1.00 41.84 186 SER A N 1
ATOM 1542 C CA . SER A 1 186 ? -14.665 19.568 31.813 1.00 41.84 186 SER A CA 1
ATOM 1543 C C . SER A 1 186 ? -15.133 20.959 32.283 1.00 41.84 186 SER A C 1
ATOM 1545 O O . SER A 1 186 ? -15.201 21.199 33.486 1.00 41.84 186 SER A O 1
ATOM 1547 N N . GLY A 1 187 ? -15.471 21.871 31.358 1.00 40.47 187 GLY A N 1
ATOM 1548 C CA . GLY A 1 187 ? -15.794 23.274 31.651 1.00 40.47 187 GLY A CA 1
ATOM 1549 C C . GLY A 1 187 ? -17.271 23.685 31.588 1.00 40.47 187 GLY A C 1
ATOM 1550 O O . GLY A 1 187 ? -17.576 24.830 31.913 1.00 40.47 187 GLY A O 1
ATOM 1551 N N . LYS A 1 188 ? -18.214 22.822 31.183 1.00 39.75 188 LYS A N 1
ATOM 1552 C CA . LYS A 1 188 ? -19.643 23.199 31.110 1.00 39.75 188 LYS A CA 1
ATOM 1553 C C . LYS A 1 188 ? -20.578 22.098 31.606 1.00 39.75 188 LYS A C 1
ATOM 1555 O O . LYS A 1 188 ? -21.301 21.475 30.837 1.00 39.75 188 LYS A O 1
ATOM 1560 N N . LYS A 1 189 ? -20.658 21.952 32.932 1.00 38.38 189 LYS A N 1
ATOM 1561 C CA . LYS A 1 189 ? -21.898 21.510 33.588 1.00 38.38 189 LYS A CA 1
ATOM 1562 C C . LYS A 1 189 ? -22.898 22.669 33.557 1.00 38.38 189 LYS A C 1
ATOM 1564 O O . LYS A 1 189 ? -23.059 23.376 34.544 1.00 38.38 189 LYS A O 1
ATOM 1569 N N . THR A 1 190 ? -23.541 22.911 32.419 1.00 37.38 190 THR A N 1
ATOM 1570 C CA . THR A 1 190 ? -24.716 23.792 32.392 1.00 37.38 190 THR A CA 1
ATOM 1571 C C . THR A 1 190 ? -25.960 22.926 32.417 1.00 37.38 190 THR A C 1
ATOM 1573 O O . THR A 1 190 ? -26.272 22.269 31.425 1.00 37.38 190 THR A O 1
ATOM 1576 N N . ASN A 1 191 ? -26.644 22.941 33.561 1.00 43.72 191 ASN A N 1
ATOM 1577 C CA . ASN A 1 191 ? -28.035 22.529 33.717 1.00 43.72 191 ASN A CA 1
ATOM 1578 C C . ASN A 1 191 ? -28.857 23.001 32.509 1.00 43.72 191 ASN A C 1
ATOM 1580 O O . ASN A 1 191 ? -29.000 24.206 32.297 1.00 43.72 191 ASN A O 1
ATOM 1584 N N . ARG A 1 192 ? -29.420 22.072 31.736 1.00 36.75 192 ARG A N 1
ATOM 1585 C CA . ARG A 1 192 ? -30.566 22.364 30.872 1.00 36.75 192 ARG A CA 1
ATOM 1586 C C . ARG A 1 192 ? -31.634 21.292 31.092 1.00 36.75 192 ARG A C 1
ATOM 1588 O O . ARG A 1 192 ? -31.293 20.111 31.046 1.00 36.75 192 ARG A O 1
ATOM 1595 N N . PRO A 1 193 ? -32.882 21.695 31.385 1.00 41.59 193 PRO A N 1
ATOM 1596 C CA . PRO A 1 193 ? -33.959 20.777 31.700 1.00 41.59 193 PRO A CA 1
ATOM 1597 C C . PRO A 1 193 ? -34.534 20.136 30.431 1.00 41.59 193 PRO A C 1
ATOM 1599 O O . PRO A 1 193 ? -34.365 20.617 29.312 1.00 41.59 193 PRO A O 1
ATOM 1602 N N . THR A 1 194 ? -35.220 19.027 30.663 1.00 46.16 194 THR A N 1
ATOM 1603 C CA . THR A 1 194 ? -35.981 18.186 29.738 1.00 46.16 194 THR A CA 1
ATOM 1604 C C . THR A 1 194 ? -36.931 18.946 28.809 1.00 46.16 194 THR A C 1
ATOM 1606 O O . THR A 1 194 ? -37.750 19.725 29.286 1.00 46.16 194 THR A O 1
ATOM 1609 N N . SER A 1 195 ? -36.898 18.635 27.508 1.00 40.47 195 SER A N 1
ATOM 1610 C CA . SER A 1 195 ? -38.061 18.389 26.622 1.00 40.47 195 SER A CA 1
ATOM 1611 C C . SER A 1 195 ? -37.650 18.492 25.146 1.00 40.47 195 SER A C 1
ATOM 1613 O O . SER A 1 195 ? -36.978 19.431 24.735 1.00 40.47 195 SER A O 1
ATOM 1615 N N . GLY A 1 196 ? -38.031 17.492 24.350 1.00 31.72 196 GLY A N 1
ATOM 1616 C CA . GLY A 1 196 ? -37.705 17.418 22.925 1.00 31.72 196 GLY A CA 1
ATOM 1617 C C . GLY A 1 196 ? -37.931 16.020 22.364 1.00 31.72 196 GLY A C 1
ATOM 1618 O O . GLY A 1 196 ? -36.992 15.330 21.980 1.00 31.72 196 GLY A O 1
ATOM 1619 N N . ILE A 1 197 ? -39.188 15.579 22.383 1.00 48.25 197 ILE A N 1
ATOM 1620 C CA . ILE A 1 197 ? -39.674 14.457 21.575 1.00 48.25 197 ILE A CA 1
ATOM 1621 C C . ILE A 1 197 ? -39.430 14.838 20.101 1.00 48.25 197 ILE A C 1
ATOM 1623 O O . ILE A 1 197 ? -39.733 15.964 19.726 1.00 48.25 197 ILE A O 1
ATOM 1627 N N . LEU A 1 198 ? -38.908 13.906 19.292 1.00 46.91 198 LEU A N 1
ATOM 1628 C CA . LEU A 1 198 ? -38.593 14.029 17.851 1.00 46.91 198 LEU A CA 1
ATOM 1629 C C . LEU A 1 198 ? -37.261 14.700 17.464 1.00 46.91 198 LEU A C 1
ATOM 1631 O O . LEU A 1 198 ? -37.242 15.735 16.814 1.00 46.91 198 LEU A O 1
ATOM 1635 N N . TYR A 1 199 ? -36.144 14.022 17.740 1.00 37.78 199 TYR A N 1
ATOM 1636 C CA . TYR A 1 199 ? -35.190 13.590 16.702 1.00 37.78 199 TYR A CA 1
ATOM 1637 C C . TYR A 1 199 ? -34.184 12.646 17.375 1.00 37.78 199 TYR A C 1
ATOM 1639 O O . TYR A 1 199 ? -33.237 13.094 18.014 1.00 37.78 199 TYR A O 1
ATOM 1647 N N . LYS A 1 200 ? -34.387 11.327 17.288 1.00 36.62 200 LYS A N 1
ATOM 1648 C CA . LYS A 1 200 ? -33.287 10.386 17.539 1.00 36.62 200 LYS A CA 1
ATOM 1649 C C . LYS A 1 200 ? -32.496 10.310 16.234 1.00 36.62 200 LYS A C 1
ATOM 1651 O O . LYS A 1 200 ? -32.990 9.658 15.309 1.00 36.62 200 LYS A O 1
ATOM 1656 N N . PRO A 1 201 ? -31.330 10.971 16.086 1.00 38.44 201 PRO A N 1
ATOM 1657 C CA . PRO A 1 201 ? -30.471 10.665 14.955 1.00 38.44 201 PRO A CA 1
ATOM 1658 C C . PRO A 1 201 ? -30.162 9.173 15.052 1.00 38.44 201 PRO A C 1
ATOM 1660 O O . PRO A 1 201 ? -29.623 8.732 16.064 1.00 38.44 201 PRO A O 1
ATOM 1663 N N . HIS A 1 202 ? -30.579 8.396 14.049 1.00 36.81 202 HIS A N 1
ATOM 1664 C CA . HIS A 1 202 ? -30.275 6.970 13.976 1.00 36.81 202 HIS A CA 1
ATOM 1665 C C . HIS A 1 202 ? -28.784 6.776 14.244 1.00 36.81 202 HIS A C 1
ATOM 1667 O O . HIS A 1 202 ? -27.920 7.242 13.491 1.00 36.81 202 HIS A O 1
ATOM 1673 N N . THR A 1 203 ? -28.496 6.157 15.382 1.00 39.84 203 THR A N 1
ATOM 1674 C CA . THR A 1 203 ? -27.146 5.890 15.834 1.00 39.84 203 THR A CA 1
ATOM 1675 C C . THR A 1 203 ? -26.576 4.828 14.908 1.00 39.84 203 THR A C 1
ATOM 1677 O O . THR A 1 203 ? -27.176 3.786 14.659 1.00 39.84 203 THR A O 1
ATOM 1680 N N . TRP A 1 204 ? -25.370 5.064 14.401 1.00 41.16 204 TRP A N 1
ATOM 1681 C CA . TRP A 1 204 ? -24.644 4.104 13.559 1.00 41.16 204 TRP A CA 1
ATOM 1682 C C . TRP A 1 204 ? -24.326 2.783 14.298 1.00 41.16 204 TRP A C 1
ATOM 1684 O O . TRP A 1 204 ? -23.735 1.877 13.722 1.00 41.16 204 TRP A O 1
ATOM 1694 N N . PHE A 1 205 ? -24.690 2.695 15.581 1.00 41.28 205 PHE A N 1
ATOM 1695 C CA . PHE A 1 205 ? -24.418 1.606 16.509 1.00 41.28 205 PHE A CA 1
ATOM 1696 C C . PHE A 1 205 ? -25.662 0.798 16.916 1.00 41.28 205 PHE A C 1
ATOM 1698 O O . PHE A 1 205 ? -25.497 -0.230 17.573 1.00 41.28 205 PHE A O 1
ATOM 1705 N N . GLU A 1 206 ? -26.885 1.224 16.570 1.00 37.81 206 GLU A N 1
ATOM 1706 C CA . GLU A 1 206 ? -28.107 0.531 17.025 1.00 37.81 206 GLU A CA 1
ATOM 1707 C C . GLU A 1 206 ? -28.404 -0.766 16.257 1.00 37.81 206 GLU A C 1
ATOM 1709 O O . GLU A 1 206 ? -29.060 -1.664 16.793 1.00 37.81 206 GLU A O 1
ATOM 1714 N N . GLU A 1 207 ? -27.838 -0.953 15.063 1.00 40.84 207 GLU A N 1
ATOM 1715 C CA . GLU A 1 207 ? -27.876 -2.255 14.401 1.00 40.84 207 GLU A CA 1
ATOM 1716 C C . GLU A 1 207 ? -26.763 -3.161 14.928 1.00 40.84 207 GLU A C 1
ATOM 1718 O O . GLU A 1 207 ? -25.606 -3.088 14.525 1.00 40.84 207 GLU A O 1
ATOM 1723 N N . ARG A 1 208 ? -27.184 -4.001 15.879 1.00 38.53 208 ARG A N 1
ATOM 1724 C CA . ARG A 1 208 ? -26.667 -5.275 16.418 1.00 38.53 208 ARG A CA 1
ATOM 1725 C C . ARG A 1 208 ? -25.704 -6.119 15.548 1.00 38.53 208 ARG A C 1
ATOM 1727 O O . ARG A 1 208 ? -25.814 -7.343 15.527 1.00 38.53 208 ARG A O 1
ATOM 1734 N N . GLU A 1 209 ? -24.693 -5.555 14.902 1.00 45.47 209 GLU A N 1
ATOM 1735 C CA . GLU A 1 209 ? -23.534 -6.329 14.471 1.00 45.47 209 GLU A CA 1
ATOM 1736 C C . GLU A 1 209 ? -22.578 -6.467 15.662 1.00 45.47 209 GLU A C 1
ATOM 1738 O O . GLU A 1 209 ? -22.031 -5.490 16.170 1.00 45.47 209 GLU A O 1
ATOM 1743 N N . SER A 1 210 ? -22.413 -7.708 16.131 1.00 52.22 210 SER A N 1
ATOM 1744 C CA . SER A 1 210 ? -21.487 -8.130 17.190 1.00 52.22 210 SER A CA 1
ATOM 1745 C C . SER A 1 210 ? -20.212 -7.271 17.222 1.00 52.22 210 SER A C 1
ATOM 1747 O O . SER A 1 210 ? -19.371 -7.361 16.325 1.00 52.22 210 SER A O 1
ATOM 1749 N N . LYS A 1 211 ? -20.055 -6.450 18.277 1.00 64.69 211 LYS A N 1
ATOM 1750 C CA . LYS A 1 211 ? -18.797 -5.749 18.583 1.00 64.69 211 LYS A CA 1
ATOM 1751 C C . LYS A 1 211 ? -17.675 -6.791 18.558 1.00 64.69 211 LYS A C 1
ATOM 1753 O O . LYS A 1 211 ? -17.734 -7.782 19.294 1.00 64.69 211 LYS A O 1
ATOM 1758 N N . TRP A 1 212 ? -16.679 -6.606 17.693 1.00 69.31 212 TRP A N 1
ATOM 1759 C CA . TRP A 1 212 ? -15.608 -7.588 17.553 1.00 69.31 212 TRP A CA 1
ATOM 1760 C C . TRP A 1 212 ? -14.718 -7.559 18.792 1.00 69.31 212 TRP A C 1
ATOM 1762 O O . TRP A 1 212 ? -14.178 -6.520 19.177 1.00 69.31 212 TRP A O 1
ATOM 1772 N N . ARG A 1 213 ? -14.566 -8.716 19.439 1.00 77.88 213 ARG A N 1
ATOM 1773 C CA . ARG A 1 213 ? -13.790 -8.819 20.673 1.00 77.88 213 ARG A CA 1
ATOM 1774 C C . ARG A 1 213 ? -12.299 -8.770 20.359 1.00 77.88 213 ARG A C 1
ATOM 1776 O O . ARG A 1 213 ? -11.763 -9.686 19.747 1.00 77.88 213 ARG A O 1
ATOM 1783 N N . ILE A 1 214 ? -11.623 -7.744 20.860 1.00 82.25 214 ILE A N 1
ATOM 1784 C CA . ILE A 1 214 ? -10.168 -7.597 20.765 1.00 82.25 214 ILE A CA 1
ATOM 1785 C C . ILE A 1 214 ? -9.606 -7.504 22.175 1.00 82.25 214 ILE A C 1
ATOM 1787 O O . ILE A 1 214 ? -10.226 -6.910 23.054 1.00 82.25 214 ILE A O 1
ATOM 1791 N N . LYS A 1 215 ? -8.459 -8.147 22.403 1.00 81.81 215 LYS A N 1
ATOM 1792 C CA . LYS A 1 215 ? -7.774 -8.137 23.704 1.00 81.81 215 LYS A CA 1
ATOM 1793 C C . LYS A 1 215 ? -6.430 -7.432 23.660 1.00 81.81 215 LYS A C 1
ATOM 1795 O O . LYS A 1 215 ? -6.040 -6.803 24.640 1.00 81.81 215 LYS A O 1
ATOM 1800 N N . THR A 1 216 ? -5.713 -7.564 22.554 1.00 87.19 216 THR A N 1
ATOM 1801 C CA . THR A 1 216 ? -4.356 -7.045 22.372 1.00 87.19 216 THR A CA 1
ATOM 1802 C C . THR A 1 216 ? -4.232 -6.401 21.000 1.00 87.19 216 THR A C 1
ATOM 1804 O O . THR A 1 216 ? -4.878 -6.821 20.041 1.00 87.19 216 THR A O 1
ATOM 1807 N N . TYR A 1 217 ? -3.392 -5.378 20.899 1.00 90.19 217 TYR A N 1
ATOM 1808 C CA . TYR A 1 217 ? -3.105 -4.679 19.649 1.00 90.19 217 TYR A CA 1
ATOM 1809 C C . TYR A 1 217 ? -1.658 -4.177 19.641 1.00 90.19 217 TYR A C 1
ATOM 1811 O O . TYR A 1 217 ? -1.044 -4.000 20.699 1.00 90.19 217 TYR A O 1
ATOM 1819 N N . LEU A 1 218 ? -1.111 -3.930 18.453 1.00 89.62 218 LEU A N 1
ATOM 1820 C CA . LEU A 1 218 ? 0.151 -3.218 18.287 1.00 89.62 218 LEU A CA 1
ATOM 1821 C C . LEU A 1 218 ? -0.070 -1.737 18.569 1.00 89.62 218 LEU A C 1
ATOM 1823 O O . LEU A 1 218 ? -0.795 -1.051 17.852 1.00 89.62 218 LEU A O 1
ATOM 1827 N N . ASN A 1 219 ? 0.567 -1.236 19.619 1.00 86.31 219 ASN A N 1
ATOM 1828 C CA . ASN A 1 219 ? 0.644 0.189 19.900 1.00 86.31 219 ASN A CA 1
ATOM 1829 C C . ASN A 1 219 ? 1.739 0.866 19.060 1.00 86.31 219 ASN A C 1
ATOM 1831 O O . ASN A 1 219 ? 1.594 2.020 18.668 1.00 86.31 219 ASN A O 1
ATOM 1835 N N . SER A 1 220 ? 2.835 0.167 18.798 1.00 85.38 220 SER A N 1
ATOM 1836 C CA . SER A 1 220 ? 3.912 0.565 17.884 1.00 85.38 220 SER A CA 1
ATOM 1837 C C . SER A 1 220 ? 4.442 -0.699 17.206 1.00 85.38 220 SER A C 1
ATOM 1839 O O . SER A 1 220 ? 4.082 -1.794 17.640 1.00 85.38 220 SER A O 1
ATOM 1841 N N . PHE A 1 221 ? 5.314 -0.566 16.205 1.00 80.50 221 PHE A N 1
ATOM 1842 C CA . PHE A 1 221 ? 5.910 -1.694 15.475 1.00 80.50 221 PHE A CA 1
ATOM 1843 C C . PHE A 1 221 ? 6.495 -2.782 16.395 1.00 80.50 221 PHE A C 1
ATOM 1845 O O . PHE A 1 221 ? 6.402 -3.959 16.076 1.00 80.50 221 PHE A O 1
ATOM 1852 N N . PHE A 1 222 ? 7.003 -2.404 17.575 1.00 81.56 222 PHE A N 1
ATOM 1853 C CA . PHE A 1 222 ? 7.624 -3.326 18.538 1.00 81.56 222 PHE A CA 1
ATOM 1854 C C . PHE A 1 222 ? 6.927 -3.378 19.908 1.00 81.56 222 PHE A C 1
ATOM 1856 O O . PHE A 1 222 ? 7.504 -3.848 20.883 1.00 81.56 222 PHE A O 1
ATOM 1863 N N . SER A 1 223 ? 5.699 -2.861 20.037 1.00 85.50 223 SER A N 1
ATOM 1864 C CA . SER A 1 223 ? 5.018 -2.772 21.339 1.00 85.50 223 SER A CA 1
ATOM 1865 C C . SER A 1 223 ? 3.579 -3.261 21.259 1.00 85.50 223 SER A C 1
ATOM 1867 O O . SER A 1 223 ? 2.747 -2.642 20.594 1.00 85.50 223 SER A O 1
ATOM 1869 N N . VAL A 1 224 ? 3.272 -4.330 21.996 1.00 89.00 224 VAL A N 1
ATOM 1870 C CA . VAL A 1 224 ? 1.916 -4.874 22.161 1.00 89.00 224 VAL A CA 1
ATOM 1871 C C . VAL A 1 224 ? 1.292 -4.318 23.442 1.00 89.00 224 VAL A C 1
ATOM 1873 O O . VAL A 1 224 ? 1.923 -4.322 24.499 1.00 89.00 224 VAL A O 1
ATOM 1876 N N . LYS A 1 225 ? 0.041 -3.854 23.372 1.00 86.19 225 LYS A N 1
ATOM 1877 C CA . LYS A 1 225 ? -0.733 -3.380 24.531 1.00 86.19 225 LYS A CA 1
ATOM 1878 C C . LYS A 1 225 ? -2.086 -4.076 24.627 1.00 86.19 225 LYS A C 1
ATOM 1880 O O . LYS A 1 225 ? -2.610 -4.587 23.639 1.00 86.19 225 LYS A O 1
ATOM 1885 N N . LEU A 1 226 ? -2.650 -4.075 25.834 1.00 84.50 226 LEU A N 1
ATOM 1886 C CA . LEU A 1 226 ? -4.024 -4.507 26.088 1.00 84.50 226 LEU A CA 1
ATOM 1887 C C . LEU A 1 226 ? -5.008 -3.403 25.691 1.00 84.50 226 LEU A C 1
ATOM 1889 O O . LEU A 1 226 ? -4.721 -2.214 25.860 1.00 84.50 226 LEU A O 1
ATOM 1893 N N . THR A 1 227 ? -6.166 -3.795 25.171 1.00 80.75 227 THR A N 1
ATOM 1894 C CA . THR A 1 227 ? -7.273 -2.868 24.907 1.00 80.75 227 THR A CA 1
ATOM 1895 C C . THR A 1 227 ? -7.824 -2.311 26.217 1.00 80.75 227 THR A C 1
ATOM 1897 O O . THR A 1 227 ? -7.945 -3.045 27.199 1.00 80.75 227 THR A O 1
ATOM 1900 N N . ARG A 1 228 ? -8.170 -1.021 26.231 1.00 74.56 228 ARG A N 1
ATOM 1901 C CA . ARG A 1 228 ? -8.870 -0.396 27.360 1.00 74.56 228 ARG A CA 1
ATOM 1902 C C . ARG A 1 228 ? -10.350 -0.752 27.325 1.00 74.56 228 ARG A C 1
ATOM 1904 O O . ARG A 1 228 ? -10.891 -1.013 26.251 1.00 74.56 228 ARG A O 1
ATOM 1911 N N . ASP A 1 229 ? -10.973 -0.763 28.498 1.00 71.12 229 ASP A N 1
ATOM 1912 C CA . ASP A 1 229 ? -12.423 -0.874 28.581 1.00 71.12 229 ASP A CA 1
ATOM 1913 C C . ASP A 1 229 ? -13.071 0.400 28.020 1.00 71.12 229 ASP A C 1
ATOM 1915 O O . ASP A 1 229 ? -12.581 1.509 28.233 1.00 71.12 229 ASP A O 1
ATOM 1919 N N . ILE A 1 230 ? -14.141 0.214 27.254 1.00 67.31 230 ILE A N 1
ATOM 1920 C CA . ILE A 1 230 ? -14.861 1.272 26.539 1.00 67.31 230 ILE A CA 1
ATOM 1921 C C . ILE A 1 230 ? -16.173 1.599 27.261 1.00 67.31 230 ILE A C 1
ATOM 1923 O O . ILE A 1 230 ? -16.785 2.614 26.953 1.00 67.31 230 ILE A O 1
ATOM 1927 N N . GLY A 1 231 ? -16.600 0.787 28.239 1.00 66.38 231 GLY A N 1
ATOM 1928 C CA . GLY A 1 231 ? -17.904 0.921 28.901 1.00 66.38 231 GLY A CA 1
ATOM 1929 C C . GLY A 1 231 ? -18.157 2.256 29.614 1.00 66.38 231 GLY A C 1
ATOM 1930 O O . GLY A 1 231 ? -19.291 2.528 29.986 1.00 66.38 231 GLY A O 1
ATOM 1931 N N . HIS A 1 232 ? -17.129 3.090 29.794 1.00 69.06 232 HIS A N 1
ATOM 1932 C CA . HIS A 1 232 ? -17.242 4.415 30.408 1.00 69.0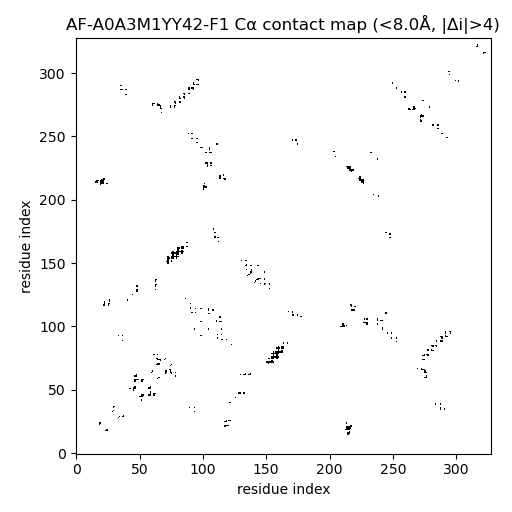6 232 HIS A CA 1
ATOM 1933 C C . HIS A 1 232 ? -17.449 5.564 29.401 1.00 69.06 232 HIS A C 1
ATOM 1935 O O . HIS A 1 232 ? -17.749 6.682 29.811 1.00 69.06 232 HIS A O 1
ATOM 1941 N N . TYR A 1 233 ? -17.275 5.321 28.098 1.00 66.19 233 TYR A N 1
ATOM 1942 C CA . TYR A 1 233 ? -17.484 6.343 27.073 1.00 66.19 233 TYR A CA 1
ATOM 1943 C C . TYR A 1 233 ? -18.918 6.301 26.556 1.00 66.19 233 TYR A C 1
ATOM 1945 O O . TYR A 1 233 ? -19.405 5.243 26.166 1.00 66.19 233 TYR A O 1
ATOM 1953 N N . ASP A 1 234 ? -19.557 7.468 26.503 1.00 71.44 234 ASP A N 1
ATOM 1954 C CA . ASP A 1 234 ? -20.856 7.617 25.856 1.00 71.44 234 ASP A CA 1
ATOM 1955 C C . ASP A 1 234 ? -20.744 7.334 24.346 1.00 71.44 234 ASP A C 1
ATOM 1957 O O . ASP A 1 234 ? -19.803 7.791 23.676 1.00 71.44 234 ASP A O 1
ATOM 1961 N N . ASP A 1 235 ? -21.711 6.593 23.805 1.00 70.06 235 ASP A N 1
ATOM 1962 C CA . ASP A 1 235 ? -21.744 6.171 22.404 1.00 70.06 235 ASP A CA 1
ATOM 1963 C C . ASP A 1 235 ? -21.745 7.388 21.462 1.00 70.06 235 ASP A C 1
ATOM 1965 O O . ASP A 1 235 ? -21.142 7.343 20.385 1.00 70.06 235 ASP A O 1
ATOM 1969 N N . GLU A 1 236 ? -22.330 8.519 21.878 1.00 71.62 236 GLU A N 1
ATOM 1970 C CA . GLU A 1 236 ? -22.283 9.773 21.117 1.00 71.62 236 GLU A CA 1
ATOM 1971 C C . GLU A 1 236 ? -20.858 10.308 20.924 1.00 71.62 236 GLU A C 1
ATOM 1973 O O . GLU A 1 236 ? -20.520 10.856 19.868 1.00 71.62 236 GLU A O 1
ATOM 1978 N N . THR A 1 237 ? -20.006 10.168 21.941 1.00 69.75 237 THR A N 1
ATOM 1979 C CA . THR A 1 237 ? -18.620 10.654 21.895 1.00 69.75 237 THR A CA 1
ATOM 1980 C C . THR A 1 237 ? -17.797 9.798 20.943 1.00 69.75 237 THR A C 1
ATOM 1982 O O . THR A 1 237 ? -17.081 10.328 20.088 1.00 69.75 237 THR A O 1
ATOM 1985 N N . LEU A 1 238 ? -17.964 8.476 21.018 1.00 72.38 238 LEU A N 1
ATOM 1986 C CA . LEU A 1 238 ? -17.322 7.538 20.097 1.00 72.38 238 LEU A CA 1
ATOM 1987 C C . LEU A 1 238 ? -17.751 7.809 18.650 1.00 72.38 238 LEU A C 1
ATOM 1989 O O . LEU A 1 238 ? -16.901 7.893 17.762 1.00 72.38 238 LEU A O 1
ATOM 1993 N N . GLN A 1 239 ? -19.045 8.034 18.409 1.00 70.88 239 GLN A N 1
ATOM 1994 C CA . GLN A 1 239 ? -19.572 8.374 17.082 1.00 70.88 239 GLN A CA 1
ATOM 1995 C C . GLN A 1 239 ? -18.967 9.659 16.516 1.00 70.88 239 GLN A C 1
ATOM 1997 O O . GLN A 1 239 ? -18.587 9.694 15.344 1.00 70.88 239 GLN A O 1
ATOM 2002 N N . LYS A 1 240 ? -18.841 10.714 17.331 1.00 73.62 240 LYS A N 1
ATOM 2003 C CA . LYS A 1 240 ? -18.231 11.983 16.901 1.00 73.62 240 LYS A CA 1
ATOM 2004 C C . LYS A 1 240 ? -16.773 11.784 16.475 1.00 73.62 240 LYS A C 1
ATOM 2006 O O . LYS A 1 240 ? -16.389 12.281 15.415 1.00 73.62 240 LYS A O 1
ATOM 2011 N N . ILE A 1 241 ? -15.996 11.009 17.237 1.00 73.75 241 ILE A N 1
ATOM 2012 C CA . ILE A 1 241 ? -14.591 10.702 16.918 1.00 73.75 241 ILE A CA 1
ATOM 2013 C C . ILE A 1 241 ? -14.486 9.891 15.622 1.00 73.75 241 ILE A C 1
ATOM 2015 O O . ILE A 1 241 ? -13.657 10.207 14.762 1.00 73.75 241 ILE A O 1
ATOM 2019 N N . PHE A 1 242 ? -15.327 8.869 15.442 1.00 71.75 242 PHE A N 1
ATOM 2020 C CA . PHE A 1 242 ? -15.339 8.081 14.208 1.00 71.75 242 PHE A CA 1
ATOM 2021 C C . PHE A 1 242 ? -15.719 8.923 12.997 1.00 71.75 242 PHE A C 1
ATOM 2023 O O . PHE A 1 242 ? -15.027 8.862 11.984 1.00 71.75 242 PHE A O 1
ATOM 2030 N N . ARG A 1 243 ? -16.753 9.762 13.115 1.00 74.00 243 ARG A N 1
ATOM 2031 C CA . ARG A 1 243 ? -17.182 10.659 12.037 1.00 74.00 243 ARG A CA 1
ATOM 2032 C C . ARG A 1 243 ? -16.075 11.625 11.631 1.00 74.00 243 ARG A C 1
ATOM 2034 O O . ARG A 1 243 ? -15.836 11.792 10.443 1.00 74.00 243 ARG A O 1
ATOM 2041 N N . GLN A 1 244 ? -15.370 12.226 12.588 1.00 75.31 244 GLN A N 1
ATOM 2042 C CA . GLN A 1 244 ? -14.257 13.127 12.281 1.00 75.31 244 GLN A CA 1
ATOM 2043 C C . GLN A 1 244 ? -13.110 12.400 11.565 1.00 75.31 244 GLN A C 1
ATOM 2045 O O . GLN A 1 244 ? -12.618 12.877 10.547 1.00 75.31 244 GLN A O 1
ATOM 2050 N N . ASN A 1 245 ? -12.711 11.224 12.056 1.00 77.56 245 ASN A N 1
ATOM 2051 C CA . ASN A 1 245 ? -11.664 10.432 11.407 1.00 77.56 245 ASN A CA 1
ATOM 2052 C C . ASN A 1 245 ? -12.076 9.966 10.006 1.00 77.56 245 ASN A C 1
ATOM 2054 O O . ASN A 1 245 ? -11.248 9.964 9.101 1.00 77.56 245 ASN A O 1
ATOM 2058 N N . HIS A 1 246 ? -13.343 9.596 9.824 1.00 77.81 246 HIS A N 1
ATOM 2059 C CA . HIS A 1 246 ? -13.888 9.239 8.521 1.00 77.81 246 HIS A CA 1
ATOM 2060 C C . HIS A 1 246 ? -13.862 10.432 7.561 1.00 77.81 246 HIS A C 1
ATOM 2062 O O . HIS A 1 246 ? -13.467 10.266 6.416 1.00 77.81 246 HIS A O 1
ATOM 2068 N N . LEU A 1 247 ? -14.224 11.639 8.008 1.00 77.06 247 LEU A N 1
ATOM 2069 C CA . LEU A 1 247 ? -14.158 12.841 7.167 1.00 77.06 247 LEU A CA 1
ATOM 2070 C C . LEU A 1 247 ? -12.723 13.157 6.726 1.00 77.06 247 LEU A C 1
ATOM 2072 O O . LEU A 1 247 ? -12.496 13.424 5.549 1.00 77.06 247 LEU A O 1
ATOM 2076 N N . ASN A 1 248 ? -11.752 13.064 7.640 1.00 80.44 248 ASN A N 1
ATOM 2077 C CA . ASN A 1 248 ? -10.333 13.248 7.312 1.00 80.44 248 ASN A CA 1
ATOM 2078 C C . ASN A 1 248 ? -9.848 12.208 6.289 1.00 80.44 248 ASN A C 1
ATOM 2080 O O . ASN A 1 248 ? -9.135 12.538 5.344 1.00 80.44 248 ASN A O 1
ATOM 2084 N N . ALA A 1 249 ? -10.252 10.949 6.470 1.00 79.81 249 ALA A N 1
ATOM 2085 C CA . ALA A 1 249 ? -9.962 9.868 5.538 1.00 79.81 249 ALA A CA 1
ATOM 2086 C C . ALA A 1 249 ? -10.566 10.126 4.148 1.00 79.81 249 ALA A C 1
ATOM 2088 O O . ALA A 1 249 ? -9.851 10.029 3.155 1.00 79.81 249 ALA A O 1
ATOM 2089 N N . SER A 1 250 ? -11.838 10.526 4.075 1.00 79.69 250 SER A N 1
ATOM 2090 C CA . SER A 1 250 ? -12.509 10.847 2.811 1.00 79.69 250 SER A CA 1
ATOM 2091 C C . SER A 1 250 ? -11.883 12.051 2.100 1.00 79.69 250 SER A C 1
ATOM 2093 O O . SER A 1 250 ? -11.745 12.030 0.882 1.00 79.69 250 SER A O 1
ATOM 2095 N N . PHE A 1 251 ? -11.450 13.088 2.828 1.00 82.56 251 PHE A N 1
ATOM 2096 C CA . PHE A 1 251 ? -10.731 14.214 2.219 1.00 82.56 251 PHE A CA 1
ATOM 2097 C C . PHE A 1 251 ? -9.407 13.763 1.592 1.00 82.56 251 PHE A C 1
ATOM 2099 O O . PHE A 1 251 ? -9.082 14.165 0.475 1.00 82.56 251 PHE A O 1
ATOM 2106 N N . PHE A 1 252 ? -8.658 12.901 2.285 1.00 84.50 252 PHE A N 1
ATOM 2107 C CA . PHE A 1 252 ? -7.431 12.326 1.740 1.00 84.50 252 PHE A CA 1
ATOM 2108 C C . PHE A 1 252 ? -7.701 11.473 0.493 1.00 84.50 252 PHE A C 1
ATOM 2110 O O . PHE A 1 252 ? -6.961 11.590 -0.480 1.00 84.50 252 PHE A O 1
ATOM 2117 N N . GLU A 1 253 ? -8.765 10.659 0.488 1.00 84.75 253 GLU A N 1
ATOM 2118 C CA . GLU A 1 253 ? -9.181 9.905 -0.706 1.00 84.75 253 GLU A CA 1
ATOM 2119 C C . GLU A 1 253 ? -9.437 10.846 -1.891 1.00 84.75 253 GLU A C 1
ATOM 2121 O O . GLU A 1 253 ? -8.865 10.644 -2.960 1.00 84.75 253 GLU A O 1
ATOM 2126 N N . VAL A 1 254 ? -10.211 11.921 -1.700 1.00 85.44 254 VAL A N 1
ATOM 2127 C CA . VAL A 1 254 ? -10.482 12.910 -2.759 1.00 85.44 254 VAL A CA 1
ATOM 2128 C C . VAL A 1 254 ? -9.191 13.559 -3.265 1.00 85.44 254 VAL A C 1
ATOM 2130 O O . VAL A 1 254 ? -8.993 13.658 -4.474 1.00 85.44 254 VAL A O 1
ATOM 2133 N N . LEU A 1 255 ? -8.287 13.962 -2.369 1.00 87.56 255 LEU A N 1
ATOM 2134 C CA . LEU A 1 255 ? -7.008 14.571 -2.745 1.00 87.56 255 LEU A CA 1
ATOM 2135 C C . LEU A 1 255 ? -6.138 13.626 -3.592 1.00 87.56 255 LEU A C 1
ATOM 2137 O O . LEU A 1 255 ? -5.562 14.044 -4.601 1.00 87.56 255 LEU A O 1
ATOM 2141 N N . VAL A 1 256 ? -6.052 12.350 -3.206 1.00 86.81 256 VAL A N 1
ATOM 2142 C CA . VAL A 1 256 ? -5.309 11.331 -3.963 1.00 86.81 256 VAL A CA 1
ATOM 2143 C C . VAL A 1 256 ? -5.959 11.086 -5.322 1.00 86.81 256 VAL A C 1
ATOM 2145 O O . VAL A 1 256 ? -5.252 11.063 -6.326 1.00 86.81 256 VAL A O 1
ATOM 2148 N N . LEU A 1 257 ? -7.288 10.970 -5.385 1.00 85.81 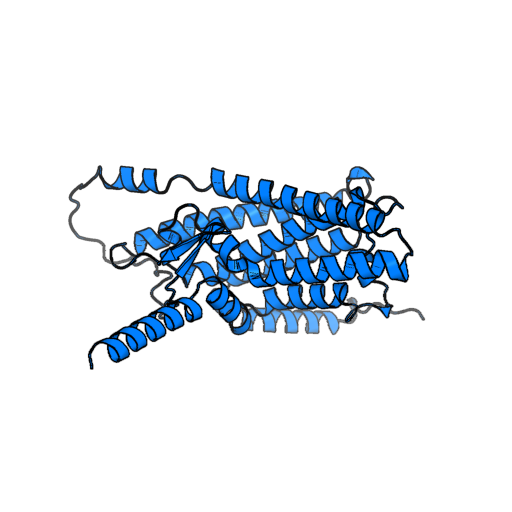257 LEU A N 1
ATOM 2149 C CA . LEU A 1 257 ? -8.018 10.798 -6.644 1.00 85.81 257 LEU A CA 1
ATOM 2150 C C . LEU A 1 257 ? -7.776 11.960 -7.610 1.00 85.81 257 LEU A C 1
ATOM 2152 O O . LEU A 1 257 ? -7.448 11.728 -8.772 1.00 85.81 257 LEU A O 1
ATOM 2156 N N . VAL A 1 258 ? -7.860 13.202 -7.126 1.00 88.00 258 VAL A N 1
ATOM 2157 C CA . VAL A 1 258 ? -7.545 14.393 -7.929 1.00 88.00 258 VAL A CA 1
ATOM 2158 C C . VAL A 1 258 ? -6.103 14.337 -8.429 1.00 88.00 258 VAL A C 1
ATOM 2160 O O . VAL A 1 258 ? -5.858 14.590 -9.604 1.00 88.00 258 VAL A O 1
ATOM 2163 N N . THR A 1 259 ? -5.153 13.938 -7.580 1.00 86.75 259 THR A N 1
ATOM 2164 C CA . THR A 1 259 ? -3.742 13.802 -7.974 1.00 86.75 259 THR A CA 1
ATOM 2165 C C . THR A 1 259 ? -3.566 12.774 -9.093 1.00 86.75 259 THR A C 1
ATOM 2167 O O . THR A 1 259 ? -2.881 13.056 -10.072 1.00 86.75 259 THR A O 1
ATOM 2170 N N . VAL A 1 260 ? -4.214 11.609 -9.001 1.00 87.06 260 VAL A N 1
ATOM 2171 C CA . VAL A 1 260 ? -4.166 10.576 -10.052 1.00 87.06 260 VAL A CA 1
ATOM 2172 C C . VAL A 1 260 ? -4.736 11.101 -11.371 1.00 87.06 260 VAL A C 1
ATOM 2174 O O . VAL A 1 260 ? -4.129 10.889 -12.419 1.00 87.06 260 VAL A O 1
ATOM 2177 N N . VAL A 1 261 ? -5.862 11.818 -11.328 1.00 86.88 261 VAL A N 1
ATOM 2178 C CA . VAL A 1 261 ? -6.476 12.420 -12.524 1.00 86.88 261 VAL A CA 1
ATOM 2179 C C . VAL A 1 261 ? -5.550 13.461 -13.151 1.00 86.88 261 VAL A C 1
ATOM 2181 O O . VAL A 1 261 ? -5.339 13.433 -14.360 1.00 86.88 261 VAL A O 1
ATOM 2184 N N . VAL A 1 262 ? -4.945 14.334 -12.342 1.00 88.38 262 VAL A N 1
ATOM 2185 C CA . VAL A 1 262 ? -3.975 15.338 -12.807 1.00 88.38 262 VAL A CA 1
ATOM 2186 C C . VAL A 1 262 ? -2.774 14.661 -13.472 1.00 88.38 262 VAL A C 1
ATOM 2188 O O . VAL A 1 262 ? -2.452 14.991 -14.610 1.00 88.38 262 VAL A O 1
ATOM 2191 N N . LEU A 1 263 ? -2.155 13.666 -12.828 1.00 86.06 263 LEU A N 1
ATOM 2192 C CA . LEU A 1 263 ? -1.044 12.907 -13.424 1.00 86.06 263 LEU A CA 1
ATOM 2193 C C . LEU A 1 263 ? -1.445 12.250 -14.756 1.00 86.06 263 LEU A C 1
ATOM 2195 O O . LEU A 1 263 ? -0.653 12.224 -15.694 1.00 86.06 263 LEU A O 1
ATOM 2199 N N . GLY A 1 264 ? -2.682 11.754 -14.854 1.00 85.00 264 GLY A N 1
ATOM 2200 C CA . GLY A 1 264 ? -3.224 11.173 -16.080 1.00 85.00 264 GLY A CA 1
ATOM 2201 C C . GLY A 1 264 ? -3.397 12.188 -17.214 1.00 85.00 264 GLY A C 1
ATOM 2202 O O . GLY A 1 264 ? -3.009 11.896 -18.343 1.00 85.00 264 GLY A O 1
ATOM 2203 N N . ILE A 1 265 ? -3.939 13.375 -16.919 1.00 87.50 265 ILE A N 1
ATOM 2204 C CA . ILE A 1 265 ? -4.169 14.446 -17.906 1.00 87.50 265 ILE A CA 1
ATOM 2205 C C . ILE A 1 265 ? -2.843 14.979 -18.455 1.00 87.50 265 ILE A C 1
ATOM 2207 O O . ILE A 1 265 ? -2.713 15.185 -19.657 1.00 87.50 265 ILE A O 1
ATOM 2211 N N . PHE A 1 266 ? -1.840 15.171 -17.597 1.00 89.31 266 PHE A N 1
ATOM 2212 C CA . PHE A 1 266 ? -0.564 15.772 -17.993 1.00 89.31 266 PHE A CA 1
ATOM 2213 C C . PHE A 1 266 ? 0.479 14.761 -18.497 1.00 89.31 266 PHE A C 1
ATOM 2215 O O . PHE A 1 266 ? 1.625 15.142 -18.717 1.00 89.31 266 PHE A O 1
ATOM 2222 N N . ARG A 1 267 ? 0.107 13.494 -18.738 1.00 85.69 267 ARG A N 1
ATOM 2223 C CA . ARG A 1 267 ? 1.028 12.403 -19.128 1.00 85.69 267 ARG A CA 1
ATOM 2224 C C . ARG A 1 267 ? 1.844 12.676 -20.402 1.00 85.69 267 ARG A C 1
ATOM 2226 O O . ARG A 1 267 ? 2.866 12.031 -20.621 1.00 85.69 267 ARG A O 1
ATOM 2233 N N . GLU A 1 268 ? 1.408 13.598 -21.257 1.00 85.69 268 GLU A N 1
ATOM 2234 C CA . GLU A 1 268 ? 2.140 13.977 -22.475 1.00 85.69 268 GLU A CA 1
ATOM 2235 C C . GLU A 1 268 ? 3.513 14.598 -22.164 1.00 85.69 268 GLU A C 1
ATOM 2237 O O . GLU A 1 268 ? 4.481 14.361 -22.893 1.00 85.69 268 GLU A O 1
ATOM 2242 N N . TYR A 1 269 ? 3.623 15.301 -21.035 1.00 89.12 269 TYR A N 1
ATOM 2243 C CA . TYR A 1 269 ? 4.864 15.890 -20.543 1.00 89.12 269 TYR A CA 1
ATOM 2244 C C . TYR A 1 269 ? 5.735 14.840 -19.841 1.00 89.12 269 TYR A C 1
ATOM 2246 O O . TYR A 1 269 ? 5.268 14.128 -18.951 1.00 89.12 269 TYR A O 1
ATOM 2254 N N . ASP A 1 270 ? 7.029 14.798 -20.167 1.00 84.12 270 ASP A N 1
ATOM 2255 C CA . ASP A 1 270 ? 7.968 13.783 -19.657 1.00 84.12 270 ASP A CA 1
ATOM 2256 C C . ASP A 1 270 ? 8.016 13.687 -18.125 1.00 84.12 270 ASP A C 1
ATOM 2258 O O . ASP A 1 270 ? 8.171 12.598 -17.581 1.00 84.12 270 ASP A O 1
ATOM 2262 N N . VAL A 1 271 ? 7.826 14.810 -17.423 1.00 82.62 271 VAL A N 1
ATOM 2263 C CA . VAL A 1 271 ? 7.821 14.882 -15.947 1.00 82.62 271 VAL A CA 1
ATOM 2264 C C . VAL A 1 271 ? 6.636 14.133 -15.324 1.00 82.62 271 VAL A C 1
ATOM 2266 O O . VAL A 1 271 ? 6.721 13.677 -14.187 1.00 82.62 271 VAL A O 1
ATOM 2269 N N . PHE A 1 272 ? 5.533 14.005 -16.061 1.00 85.31 272 PHE A N 1
ATOM 2270 C CA . PHE A 1 272 ? 4.297 13.359 -15.616 1.00 85.31 272 PHE A CA 1
ATOM 2271 C C . PHE A 1 272 ? 4.131 11.949 -16.192 1.00 85.31 272 PHE A C 1
ATOM 2273 O O . PHE A 1 272 ? 3.189 11.240 -15.829 1.00 85.31 272 PHE A O 1
ATOM 2280 N N . ARG A 1 273 ? 5.048 11.509 -17.065 1.00 88.50 273 ARG A N 1
ATOM 2281 C CA . ARG A 1 273 ? 5.145 10.095 -17.429 1.00 88.50 273 ARG A CA 1
ATOM 2282 C C . ARG A 1 273 ? 5.514 9.310 -16.176 1.00 88.50 273 ARG A C 1
ATOM 2284 O O . ARG A 1 273 ? 6.265 9.772 -15.328 1.00 88.50 273 ARG A O 1
ATOM 2291 N N . ILE A 1 274 ? 4.967 8.114 -16.037 1.00 93.25 274 ILE A N 1
ATOM 2292 C CA . ILE A 1 274 ? 5.267 7.208 -14.926 1.00 93.25 274 ILE A CA 1
ATOM 2293 C C . ILE A 1 274 ? 5.373 5.785 -15.477 1.00 93.25 274 ILE A C 1
ATOM 2295 O O . ILE A 1 274 ? 4.790 5.508 -16.530 1.00 93.25 274 ILE A O 1
ATOM 2299 N N . PRO A 1 275 ? 6.077 4.869 -14.789 1.00 95.00 275 PRO A N 1
ATOM 2300 C CA . PRO A 1 275 ? 6.109 3.468 -15.185 1.00 95.00 275 PRO A CA 1
ATOM 2301 C C . PRO A 1 275 ? 4.703 2.886 -15.372 1.00 95.00 275 PRO A C 1
ATOM 2303 O O . PRO A 1 275 ? 3.759 3.236 -14.653 1.00 95.00 275 PRO A O 1
ATOM 2306 N N . ALA A 1 276 ? 4.557 1.948 -16.306 1.00 93.12 276 ALA A N 1
ATOM 2307 C CA . ALA A 1 276 ? 3.270 1.304 -16.570 1.00 93.12 276 ALA A CA 1
ATOM 2308 C C . ALA A 1 276 ? 2.715 0.581 -15.326 1.00 93.12 276 ALA A C 1
ATOM 2310 O O . ALA A 1 276 ? 1.522 0.666 -15.035 1.00 93.12 276 ALA A O 1
ATOM 2311 N N . SER A 1 277 ? 3.581 -0.054 -14.530 1.00 94.69 277 SER A N 1
ATOM 2312 C CA . SER A 1 277 ? 3.205 -0.667 -13.249 1.00 94.69 277 SER A CA 1
ATOM 2313 C C . SER A 1 277 ? 2.728 0.350 -12.217 1.00 94.69 277 SER A C 1
ATOM 2315 O O . SER A 1 277 ? 1.732 0.105 -11.540 1.00 94.69 277 SER A O 1
ATOM 2317 N N . ALA A 1 278 ? 3.369 1.519 -12.131 1.00 95.81 278 ALA A N 1
ATOM 2318 C CA . ALA A 1 278 ? 2.916 2.612 -11.274 1.00 95.81 278 ALA A CA 1
ATOM 2319 C C . ALA A 1 278 ? 1.513 3.088 -11.689 1.00 95.81 278 ALA A C 1
ATOM 2321 O O . ALA A 1 278 ? 0.637 3.235 -10.839 1.00 95.81 278 ALA A O 1
ATOM 2322 N N . SER A 1 279 ? 1.261 3.224 -12.996 1.00 93.50 279 SER A N 1
ATOM 2323 C CA . SER A 1 279 ? -0.071 3.549 -13.530 1.00 93.50 279 SER A CA 1
ATOM 2324 C C . SER A 1 279 ? -1.119 2.499 -13.146 1.00 93.50 279 SER A C 1
ATOM 2326 O O . SER A 1 279 ? -2.191 2.849 -12.654 1.00 93.50 279 SER A O 1
ATOM 2328 N N . ALA A 1 280 ? -0.803 1.209 -13.308 1.00 94.25 280 ALA A N 1
ATOM 2329 C CA . ALA A 1 280 ? -1.692 0.113 -12.918 1.00 94.25 280 ALA A CA 1
ATOM 2330 C C . ALA A 1 280 ? -2.013 0.141 -11.413 1.00 94.25 280 ALA A C 1
ATOM 2332 O O . ALA A 1 280 ? -3.171 -0.005 -11.016 1.00 94.25 280 ALA A O 1
ATOM 2333 N N . ILE A 1 281 ? -1.010 0.409 -10.572 1.00 96.81 281 ILE A N 1
ATOM 2334 C CA . ILE A 1 281 ? -1.186 0.567 -9.125 1.00 96.81 281 ILE A CA 1
ATOM 2335 C C . ILE A 1 281 ? -2.092 1.758 -8.792 1.00 96.81 281 ILE A C 1
ATOM 2337 O O . ILE A 1 281 ? -2.970 1.631 -7.936 1.00 96.81 281 ILE A O 1
ATOM 2341 N N . LEU A 1 282 ? -1.927 2.905 -9.456 1.00 94.19 282 LEU A N 1
ATOM 2342 C CA . LEU A 1 282 ? -2.791 4.072 -9.241 1.00 94.19 282 LEU A CA 1
ATOM 2343 C C . LEU A 1 282 ? -4.242 3.796 -9.658 1.00 94.19 282 LEU A C 1
ATOM 2345 O O . LEU A 1 282 ? -5.166 4.196 -8.952 1.00 94.19 282 LEU A O 1
ATOM 2349 N N . ILE A 1 283 ? -4.456 3.046 -10.741 1.00 92.56 283 ILE A N 1
ATOM 2350 C CA . ILE A 1 283 ? -5.792 2.599 -11.155 1.00 92.56 283 ILE A CA 1
ATOM 2351 C C . ILE A 1 283 ? -6.418 1.693 -10.0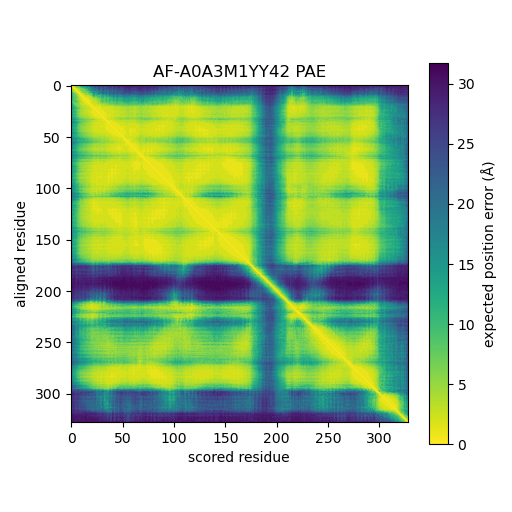84 1.00 92.56 283 ILE A C 1
ATOM 2353 O O . ILE A 1 283 ? -7.566 1.904 -9.694 1.00 92.56 283 ILE A O 1
ATOM 2357 N N . PHE A 1 284 ? -5.677 0.722 -9.543 1.00 94.75 284 PHE A N 1
ATOM 2358 C CA . PHE A 1 284 ? -6.181 -0.126 -8.452 1.00 94.75 284 PHE A CA 1
ATOM 2359 C C . PHE A 1 284 ? -6.450 0.672 -7.174 1.00 94.75 284 PHE A C 1
ATOM 2361 O O . PHE A 1 284 ? -7.445 0.432 -6.491 1.00 94.75 284 PHE A O 1
ATOM 2368 N N . THR A 1 285 ? -5.601 1.655 -6.877 1.00 94.69 285 THR A N 1
ATOM 2369 C CA . THR A 1 285 ? -5.786 2.600 -5.766 1.00 94.69 285 THR A CA 1
ATOM 2370 C C . THR A 1 285 ? -7.114 3.341 -5.917 1.00 94.69 285 THR A C 1
ATOM 2372 O O . THR A 1 285 ? -7.919 3.358 -4.986 1.00 94.69 285 THR A O 1
ATOM 2375 N N . MET A 1 286 ? -7.381 3.878 -7.110 1.00 91.31 286 MET A N 1
ATOM 2376 C CA . MET A 1 286 ? -8.637 4.550 -7.439 1.00 91.31 286 MET A CA 1
ATOM 2377 C C . MET A 1 286 ? -9.841 3.617 -7.284 1.00 91.31 286 MET A C 1
ATOM 2379 O O . MET A 1 286 ? -10.828 4.003 -6.661 1.00 91.31 286 MET A O 1
ATOM 2383 N N . PHE A 1 287 ? -9.768 2.383 -7.791 1.00 91.38 287 PHE A N 1
ATOM 2384 C CA . PHE A 1 287 ? -10.871 1.430 -7.659 1.00 91.38 287 PHE A CA 1
ATOM 2385 C C . PHE A 1 287 ? -11.164 1.048 -6.206 1.00 91.38 287 PHE A C 1
ATOM 2387 O O . PHE A 1 287 ? -12.333 0.965 -5.833 1.00 91.38 287 PHE A O 1
ATOM 2394 N N . ILE A 1 288 ? -10.139 0.847 -5.372 1.00 91.88 288 ILE A N 1
ATOM 2395 C CA . ILE A 1 288 ? -10.330 0.563 -3.942 1.00 91.88 288 ILE A CA 1
ATOM 2396 C C . ILE A 1 288 ? -11.000 1.746 -3.236 1.00 91.88 288 ILE A C 1
ATOM 2398 O O . ILE A 1 288 ? -11.980 1.543 -2.515 1.00 91.88 288 ILE A O 1
ATOM 2402 N N . MET A 1 289 ? -10.515 2.969 -3.469 1.00 90.06 289 MET A N 1
ATOM 2403 C CA . MET A 1 289 ? -11.100 4.175 -2.872 1.00 90.06 289 MET A CA 1
ATOM 2404 C C . MET A 1 289 ? -12.548 4.383 -3.329 1.00 90.06 289 MET A C 1
ATOM 2406 O O . MET A 1 289 ? -13.423 4.667 -2.514 1.00 90.06 289 MET A O 1
ATOM 2410 N N . LEU A 1 290 ? -12.840 4.163 -4.612 1.00 85.75 290 LEU A N 1
ATOM 2411 C CA . LEU A 1 290 ? -14.199 4.267 -5.138 1.00 85.75 290 LEU A CA 1
ATOM 2412 C C . LEU A 1 290 ? -15.118 3.186 -4.552 1.00 85.75 290 LEU A C 1
ATOM 2414 O O . LEU A 1 290 ? -16.232 3.492 -4.133 1.00 85.75 290 LEU A O 1
ATOM 2418 N N . ALA A 1 291 ? -14.652 1.939 -4.448 1.00 84.50 291 ALA A N 1
ATOM 2419 C CA . ALA A 1 291 ? -15.411 0.860 -3.817 1.00 84.50 291 ALA A CA 1
ATOM 2420 C C . ALA A 1 291 ? -15.714 1.154 -2.336 1.00 84.50 291 ALA A C 1
ATOM 2422 O O . ALA A 1 291 ? -16.822 0.888 -1.868 1.00 84.50 291 ALA A O 1
ATOM 2423 N N . SER A 1 292 ? -14.758 1.742 -1.612 1.00 82.75 292 SER A N 1
ATOM 2424 C CA . SER A 1 292 ? -14.932 2.229 -0.237 1.00 82.75 292 SER A CA 1
ATOM 2425 C C . SER A 1 292 ? -15.986 3.325 -0.137 1.00 82.75 292 SER A C 1
ATOM 2427 O O . SER A 1 292 ? -16.916 3.214 0.667 1.00 82.75 292 SER A O 1
ATOM 2429 N N . ALA A 1 293 ? -15.894 4.343 -0.993 1.00 79.06 293 ALA A N 1
ATOM 2430 C CA . ALA A 1 293 ? -16.854 5.437 -1.039 1.00 79.06 293 ALA A CA 1
ATOM 2431 C C . ALA A 1 293 ? -18.273 4.917 -1.319 1.00 79.06 293 ALA A C 1
ATOM 2433 O O . ALA A 1 293 ? -19.198 5.227 -0.565 1.00 79.06 293 ALA A O 1
ATOM 2434 N N . VAL A 1 294 ? -18.435 4.043 -2.319 1.00 75.44 294 VAL A N 1
ATOM 2435 C CA . VAL A 1 294 ? -19.717 3.394 -2.633 1.00 75.44 294 VAL A CA 1
ATOM 2436 C C . VAL A 1 294 ? -20.220 2.587 -1.438 1.00 75.44 294 VAL A C 1
ATOM 2438 O O . VAL A 1 294 ? -21.368 2.755 -1.039 1.00 75.44 294 VAL A O 1
ATOM 2441 N N . HIS A 1 295 ? -19.382 1.769 -0.798 1.00 73.81 295 HIS A N 1
ATOM 2442 C CA . HIS A 1 295 ? -19.794 1.024 0.395 1.00 73.81 295 HIS A CA 1
ATOM 2443 C C . HIS A 1 295 ? -20.263 1.966 1.519 1.00 73.81 295 HIS A C 1
ATOM 2445 O O . HIS A 1 295 ? -21.264 1.686 2.186 1.00 73.81 295 HIS A O 1
ATOM 2451 N N . SER A 1 296 ? -19.564 3.081 1.741 1.00 66.50 296 SER A N 1
ATOM 2452 C CA . SER A 1 296 ? -19.911 4.056 2.782 1.00 66.50 296 SER A CA 1
ATOM 2453 C C . SER A 1 296 ? -21.262 4.743 2.525 1.00 66.50 296 SER A C 1
ATOM 2455 O O . SER A 1 296 ? -22.015 4.995 3.467 1.00 66.50 296 SER A O 1
ATOM 2457 N N . TRP A 1 297 ? -21.604 4.983 1.254 1.00 62.31 297 TRP A N 1
ATOM 2458 C CA . TRP A 1 297 ? -22.871 5.592 0.837 1.00 62.31 297 TRP A CA 1
ATOM 2459 C C . TRP A 1 297 ? -24.035 4.604 0.832 1.00 62.31 297 TRP A C 1
ATOM 2461 O O . TRP A 1 297 ? -25.150 4.953 1.211 1.00 62.31 297 TRP A O 1
ATOM 2471 N N . VAL A 1 298 ? -23.777 3.363 0.428 1.00 60.44 298 VAL A N 1
ATOM 2472 C CA . VAL A 1 298 ? -24.823 2.393 0.092 1.00 60.44 298 VAL A CA 1
ATOM 2473 C C . VAL A 1 298 ? -25.318 1.601 1.322 1.00 60.44 298 VAL A C 1
ATOM 2475 O O . VAL A 1 298 ? -26.331 0.914 1.224 1.00 60.44 298 VAL A O 1
ATOM 2478 N N . LYS A 1 299 ? -24.662 1.724 2.494 1.00 55.84 299 LYS A N 1
ATOM 2479 C CA . LYS A 1 299 ? -25.113 1.282 3.845 1.00 55.84 299 LYS A CA 1
ATOM 2480 C C . LYS A 1 299 ? -25.914 -0.046 3.913 1.00 55.84 299 LYS A C 1
ATOM 2482 O O . LYS A 1 299 ? -26.818 -0.172 4.728 1.00 55.84 299 LYS A O 1
ATOM 2487 N N . GLY A 1 300 ? -25.593 -1.040 3.075 1.00 55.41 300 GLY A N 1
ATOM 2488 C CA . GLY A 1 300 ? -26.268 -2.353 3.037 1.00 55.41 300 GLY A CA 1
ATOM 2489 C C . GLY A 1 300 ? -26.789 -2.802 1.664 1.00 55.41 300 GLY A C 1
ATOM 2490 O O . GLY A 1 300 ? -26.897 -3.999 1.424 1.00 55.41 300 GLY A O 1
ATOM 2491 N N . TRP A 1 301 ? -27.003 -1.892 0.709 1.00 54.12 301 TRP A N 1
ATOM 2492 C CA . TRP A 1 301 ? -27.473 -2.222 -0.653 1.00 54.12 301 TRP A CA 1
ATOM 2493 C C . TRP A 1 301 ? -26.341 -2.588 -1.629 1.00 54.12 301 TRP A C 1
ATOM 2495 O O . TRP A 1 301 ? -26.544 -2.613 -2.841 1.00 54.12 301 TRP A O 1
ATOM 2505 N N . SER A 1 302 ? -25.126 -2.842 -1.124 1.00 50.94 302 SER A N 1
ATOM 2506 C CA . SER A 1 302 ? -23.925 -3.034 -1.953 1.00 50.94 302 SER A CA 1
ATOM 2507 C C . SER A 1 302 ? -24.103 -4.171 -2.958 1.00 50.94 302 SER A C 1
ATOM 2509 O O . SER A 1 302 ? -23.727 -4.019 -4.117 1.00 50.94 302 SER A O 1
ATOM 2511 N N . THR A 1 303 ? -24.746 -5.264 -2.544 1.00 56.00 303 THR A N 1
ATOM 2512 C CA . THR A 1 303 ? -25.056 -6.408 -3.408 1.00 56.00 303 THR A CA 1
ATOM 2513 C C . THR A 1 303 ? -26.042 -6.027 -4.510 1.00 56.00 303 THR A C 1
ATOM 2515 O O . THR A 1 303 ? -25.835 -6.380 -5.666 1.00 56.00 303 THR A O 1
ATOM 2518 N N . THR A 1 304 ? -27.076 -5.249 -4.184 1.00 70.25 304 THR A N 1
ATOM 2519 C CA . THR A 1 304 ? -28.074 -4.768 -5.150 1.00 70.25 304 THR A CA 1
ATOM 2520 C C . THR A 1 304 ? -27.449 -3.823 -6.173 1.00 70.25 304 THR A C 1
ATOM 2522 O O . THR A 1 304 ? -27.688 -3.968 -7.367 1.00 70.25 304 THR A O 1
ATOM 2525 N N . VAL A 1 305 ? -26.598 -2.894 -5.727 1.00 69.06 305 VAL A N 1
ATOM 2526 C CA . VAL A 1 305 ? -25.864 -1.982 -6.618 1.00 69.06 305 VAL A CA 1
ATOM 2527 C C . VAL A 1 305 ? -24.888 -2.753 -7.502 1.00 69.06 305 VAL A C 1
ATOM 2529 O O . VAL A 1 305 ? -24.823 -2.490 -8.697 1.00 69.06 305 VAL A O 1
ATOM 2532 N N . PHE A 1 306 ? -24.173 -3.741 -6.961 1.00 68.81 306 PHE A N 1
ATOM 2533 C CA . PHE A 1 306 ? -23.283 -4.597 -7.747 1.00 68.81 306 PHE A CA 1
ATOM 2534 C C . PHE A 1 306 ? -24.043 -5.376 -8.832 1.00 68.81 306 PHE A C 1
ATOM 2536 O O . PHE A 1 306 ? -23.615 -5.393 -9.985 1.00 68.81 306 PHE A O 1
ATOM 2543 N N . ILE A 1 307 ? -25.204 -5.953 -8.496 1.00 77.12 307 ILE A N 1
ATOM 2544 C CA . ILE A 1 307 ? -26.084 -6.626 -9.464 1.00 77.12 307 ILE A CA 1
ATOM 2545 C C . ILE A 1 307 ? -26.570 -5.637 -10.530 1.00 77.12 307 ILE A C 1
ATOM 2547 O O . ILE A 1 307 ? -26.514 -5.952 -11.714 1.00 77.12 307 ILE A O 1
ATOM 2551 N N . LEU A 1 308 ? -26.990 -4.429 -10.144 1.00 80.12 308 LEU A N 1
ATOM 2552 C CA . LEU A 1 308 ? -27.407 -3.392 -11.092 1.00 80.12 308 LEU A CA 1
ATOM 2553 C C . LEU A 1 308 ? -26.273 -2.965 -12.025 1.00 80.12 308 LEU A C 1
ATOM 2555 O O . LEU A 1 308 ? -26.511 -2.805 -13.216 1.00 80.12 308 LEU A O 1
ATOM 2559 N N . VAL A 1 309 ? -25.045 -2.828 -11.521 1.00 79.38 309 VAL A N 1
ATOM 2560 C CA . VAL A 1 309 ? -23.868 -2.523 -12.348 1.00 79.38 309 VAL A CA 1
ATOM 2561 C C . VAL A 1 309 ? -23.585 -3.661 -13.327 1.00 79.38 309 VAL A C 1
ATOM 2563 O O . VAL A 1 309 ? -23.346 -3.391 -14.499 1.00 79.38 309 VAL A O 1
ATOM 2566 N N . LEU A 1 310 ? -23.668 -4.925 -12.899 1.00 79.19 310 LEU A N 1
ATOM 2567 C CA . LEU A 1 310 ? -23.523 -6.070 -13.807 1.00 79.19 310 LEU A CA 1
ATOM 2568 C C . LEU A 1 310 ? -24.615 -6.099 -14.881 1.00 79.19 310 LEU A C 1
ATOM 2570 O O . LEU A 1 310 ? -24.311 -6.321 -16.050 1.00 79.19 310 LEU A O 1
ATOM 2574 N N . LEU A 1 311 ? -25.871 -5.836 -14.511 1.00 85.88 311 LEU A N 1
ATOM 2575 C CA . LEU A 1 311 ? -26.981 -5.735 -15.461 1.00 85.88 311 LEU A CA 1
ATOM 2576 C C . LEU A 1 311 ? -26.797 -4.557 -16.421 1.00 85.88 311 LEU A C 1
ATOM 2578 O O . LEU A 1 311 ? -27.086 -4.690 -17.604 1.00 85.88 311 LEU A O 1
ATOM 2582 N N . PHE A 1 312 ? -26.274 -3.431 -15.938 1.00 82.12 312 PHE A N 1
ATOM 2583 C CA . PHE A 1 312 ? -25.977 -2.258 -16.753 1.00 82.12 312 PHE A CA 1
ATOM 2584 C C . PHE A 1 312 ? -24.832 -2.520 -17.738 1.00 82.12 312 PHE A C 1
ATOM 2586 O O . PHE A 1 312 ? -24.956 -2.191 -18.913 1.00 82.12 312 PHE A O 1
ATOM 2593 N N . ILE A 1 313 ? -23.753 -3.175 -17.299 1.00 79.19 313 ILE A N 1
ATOM 2594 C CA . ILE A 1 313 ? -22.657 -3.606 -18.179 1.00 79.19 313 ILE A CA 1
ATOM 2595 C C . ILE A 1 313 ? -23.175 -4.605 -19.220 1.00 79.19 313 ILE A C 1
ATOM 2597 O O . ILE A 1 313 ? -22.866 -4.461 -20.397 1.00 79.19 313 ILE A O 1
ATOM 2601 N N . ASN A 1 314 ? -24.002 -5.575 -18.819 1.00 83.38 314 ASN A N 1
ATOM 2602 C CA . ASN A 1 314 ? -24.636 -6.521 -19.741 1.00 83.38 314 ASN A CA 1
ATOM 2603 C C . ASN A 1 314 ? -25.539 -5.799 -20.761 1.00 83.38 314 ASN A C 1
ATOM 2605 O O . ASN A 1 314 ? -25.480 -6.070 -21.957 1.00 83.38 314 ASN A O 1
ATOM 2609 N N . TYR A 1 315 ? -26.322 -4.816 -20.315 1.00 84.38 315 TYR A N 1
ATOM 2610 C CA . TYR A 1 315 ? -27.151 -3.985 -21.188 1.00 84.38 315 TYR A CA 1
ATOM 2611 C C . TYR A 1 315 ? -26.317 -3.170 -22.187 1.00 84.38 315 TYR A C 1
ATOM 2613 O O . TYR A 1 315 ? -26.648 -3.119 -23.371 1.00 84.38 315 TYR A O 1
ATOM 2621 N N . LEU A 1 316 ? -25.217 -2.559 -21.740 1.00 79.56 316 LEU A N 1
ATOM 2622 C CA . LEU A 1 316 ? -24.286 -1.858 -22.627 1.00 79.56 316 LEU A CA 1
ATOM 2623 C C . LEU A 1 316 ? -23.604 -2.818 -23.610 1.00 79.56 316 LEU A C 1
ATOM 2625 O O . LEU A 1 316 ? -23.453 -2.469 -24.775 1.00 79.56 316 LEU A O 1
ATOM 2629 N N . SER A 1 317 ? -23.257 -4.029 -23.168 1.00 71.75 317 SER A N 1
ATOM 2630 C CA . SER A 1 317 ? -22.637 -5.066 -24.002 1.00 71.75 317 SER A CA 1
ATOM 2631 C C . SER A 1 317 ? -23.584 -5.633 -25.064 1.00 71.75 317 SER A C 1
ATOM 2633 O O . SER A 1 317 ? -23.124 -6.018 -26.134 1.00 71.75 317 SER A O 1
ATOM 2635 N N . ASN A 1 318 ? -24.890 -5.701 -24.791 1.00 66.56 318 ASN A N 1
ATOM 2636 C CA . ASN A 1 318 ? -25.896 -6.155 -25.759 1.00 66.56 318 ASN A CA 1
ATOM 2637 C C . ASN A 1 318 ? -26.356 -5.048 -26.717 1.00 66.56 318 ASN A C 1
ATOM 2639 O O . ASN A 1 318 ? -26.973 -5.343 -27.741 1.00 66.56 318 ASN A O 1
ATOM 2643 N N . ASN A 1 319 ? -26.060 -3.779 -26.422 1.00 68.25 319 ASN A N 1
ATOM 2644 C CA . ASN A 1 319 ? -26.336 -2.689 -27.346 1.00 68.25 319 ASN A CA 1
ATOM 2645 C C . ASN A 1 319 ? -25.299 -2.673 -28.474 1.00 68.25 319 ASN A C 1
ATOM 2647 O O . ASN A 1 319 ? -24.129 -2.342 -28.288 1.00 68.25 319 ASN A O 1
ATOM 2651 N N . THR A 1 320 ? -25.761 -2.975 -29.686 1.00 59.53 320 THR A N 1
ATOM 2652 C CA . THR A 1 320 ? -24.951 -3.104 -30.908 1.00 59.53 320 THR A CA 1
ATOM 2653 C C . THR A 1 320 ? -24.162 -1.849 -31.292 1.00 59.53 320 THR A C 1
ATOM 2655 O O . THR A 1 320 ? -23.240 -1.947 -32.097 1.00 59.53 320 THR A O 1
ATOM 2658 N N . SER A 1 321 ? -24.481 -0.687 -30.715 1.00 60.28 321 SER A N 1
ATOM 2659 C CA . SER A 1 321 ? -23.763 0.577 -30.932 1.00 60.28 321 SER A CA 1
ATOM 2660 C C . SER A 1 321 ? -22.383 0.638 -30.261 1.00 60.28 321 SER A C 1
ATOM 2662 O O . SER A 1 321 ? -21.586 1.497 -30.623 1.00 60.28 321 SER A O 1
ATOM 2664 N N . PHE A 1 322 ? -22.088 -0.255 -29.307 1.00 53.94 322 PHE A N 1
ATOM 2665 C CA . PHE A 1 322 ? -20.813 -0.297 -28.571 1.00 53.94 322 PHE A CA 1
ATOM 2666 C C . PHE A 1 322 ? -19.947 -1.523 -28.899 1.00 53.94 322 PHE A C 1
ATOM 2668 O O . PHE A 1 322 ? -18.865 -1.687 -28.334 1.00 53.94 322 PHE A O 1
ATOM 2675 N N . ASN A 1 323 ? -20.382 -2.370 -29.836 1.00 48.62 323 ASN A N 1
ATOM 2676 C CA . ASN A 1 323 ? -19.566 -3.472 -30.329 1.00 48.62 323 ASN A CA 1
ATOM 2677 C C . ASN A 1 323 ? -18.456 -2.923 -31.231 1.00 48.62 323 ASN A C 1
ATOM 2679 O O . ASN A 1 323 ? -18.713 -2.478 -32.352 1.00 48.62 323 ASN A O 1
ATOM 2683 N N . TYR A 1 324 ? -17.209 -2.990 -30.762 1.00 55.69 324 TYR A N 1
ATOM 2684 C CA . TYR A 1 324 ? -16.047 -2.813 -31.625 1.00 55.69 324 TYR A CA 1
ATOM 2685 C C . TYR A 1 324 ? -16.089 -3.896 -32.706 1.00 55.69 324 TYR A C 1
ATOM 2687 O O . TYR A 1 324 ? -15.866 -5.076 -32.432 1.00 55.69 324 TYR A O 1
ATOM 2695 N N . ARG A 1 325 ? -16.390 -3.500 -33.948 1.00 45.66 325 ARG A N 1
ATOM 2696 C CA . ARG A 1 325 ? -16.135 -4.345 -35.114 1.00 45.66 325 ARG A CA 1
ATOM 2697 C C . ARG A 1 325 ? -14.624 -4.550 -35.196 1.00 45.66 325 ARG A C 1
ATOM 2699 O O . ARG A 1 325 ? -13.895 -3.669 -35.638 1.00 45.66 325 ARG A O 1
ATOM 2706 N N . SER A 1 326 ? -14.167 -5.703 -34.721 1.00 44.94 326 SER A N 1
ATOM 2707 C CA . SER A 1 326 ? -12.861 -6.256 -35.057 1.00 44.94 326 SER A CA 1
ATOM 2708 C C . SER A 1 326 ? -12.841 -6.463 -36.569 1.00 44.94 326 SER A C 1
ATOM 2710 O O . SER A 1 326 ? -13.412 -7.435 -37.062 1.00 44.94 326 SER A O 1
ATOM 2712 N N . PHE A 1 327 ? -12.239 -5.531 -37.306 1.00 48.94 327 PHE A N 1
ATOM 2713 C CA . PHE A 1 327 ? -11.822 -5.785 -38.678 1.00 48.94 327 PHE A CA 1
ATOM 2714 C C . PHE A 1 327 ? -10.590 -6.690 -38.602 1.00 48.94 327 PHE A C 1
ATOM 2716 O O . PHE A 1 327 ? -9.478 -6.210 -38.390 1.00 48.94 327 PHE A O 1
ATOM 2723 N N . ALA A 1 328 ? -10.840 -7.998 -38.651 1.00 42.38 328 ALA A N 1
ATOM 2724 C CA . ALA A 1 328 ? -9.843 -8.986 -39.040 1.00 42.38 328 ALA A CA 1
ATOM 2725 C C . ALA A 1 328 ? -9.804 -9.072 -40.567 1.00 42.38 328 ALA A C 1
ATOM 2727 O O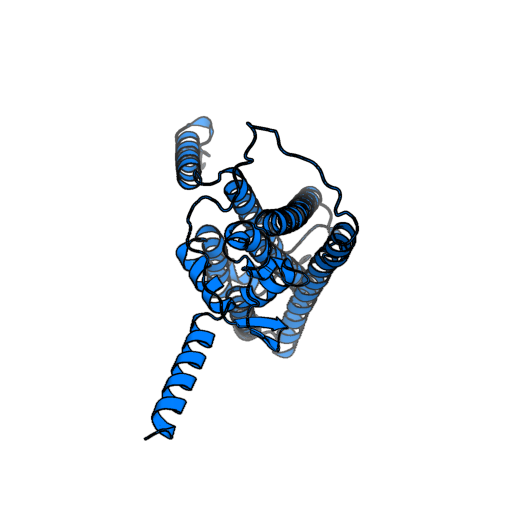 . ALA A 1 328 ? -10.896 -8.944 -41.175 1.00 42.38 328 ALA A O 1
#

Sequence (328 aa):
MGSAAAQNINAKILLKRVIYFFPFQLLIVHLKKNHVLLLFWLILFGFVTEAMGKKFGIPYLFLYPEYLEKVGFRSHFILGFSVGGFITAFNISSYIINGFRYPFIATLSRPFYKYSINNFIIPVVFLLIYSYQLVHFQTTVEELSFFSALYNLAGFYIGLMFFLIIAYSYFFSTNLHIGKLELNFSGKKTNRPTSGILYKPHTWFEERESKWRIKTYLNSFFSVKLTRDIGHYDDETLQKIFRQNHLNASFFEVLVLVTVVVLGIFREYDVFRIPASASAILIFTMFIMLASAVHSWVKGWSTTVFILVLLFINYLSNNTSFNYRSFA

pLDDT: mean 80.85, std 17.9, range [31.72, 98.75]

Nearest PDB structures (foldseek):
  7f4v-assembly1_cL  TM=4.309E-01  e=5.198E+00  Gloeobacter violaceus PCC 7421

Solvent-accessible surface area (backbone atoms only — not comparable to full-atom values): 18183 Å² total; per-residue (Å²): 125,69,66,67,56,53,51,52,52,51,52,56,51,52,49,47,37,61,65,24,18,39,40,60,49,48,53,51,46,38,76,73,72,34,57,73,64,48,49,58,51,52,50,51,50,24,26,59,68,49,78,32,51,52,96,74,47,48,24,47,35,66,52,60,24,47,36,93,95,36,71,44,40,68,24,26,17,51,34,18,25,27,49,25,48,31,54,50,36,53,42,47,30,48,42,68,77,45,40,81,48,41,66,60,42,66,79,42,85,59,40,69,59,45,49,40,68,25,62,36,64,67,59,51,53,51,52,53,52,43,51,51,40,27,40,50,45,29,42,70,73,68,64,38,53,67,67,58,34,50,49,25,50,48,22,18,52,52,20,20,50,53,37,45,52,55,54,51,51,52,55,59,67,69,54,68,56,66,66,60,55,54,57,64,62,78,72,61,92,69,91,74,83,92,85,75,88,90,74,81,76,84,56,96,70,73,72,83,66,76,71,58,78,61,44,25,37,47,76,44,100,90,37,80,41,71,61,69,88,57,91,86,60,58,68,68,59,51,49,53,50,48,50,52,54,45,51,56,46,52,52,51,48,53,54,51,50,53,48,53,52,50,41,62,73,46,37,86,42,77,89,40,48,69,23,70,38,26,52,54,37,48,52,52,29,48,51,44,41,49,52,34,52,48,50,71,71,43,77,79,45,52,65,60,52,50,52,50,50,52,52,49,52,50,52,51,70,68,37,76,91,69,61,79,80,77,86,123

Radius of gyration: 23.77 Å; Cα contacts (8 Å, |Δi|>4): 316; chains: 1; bounding b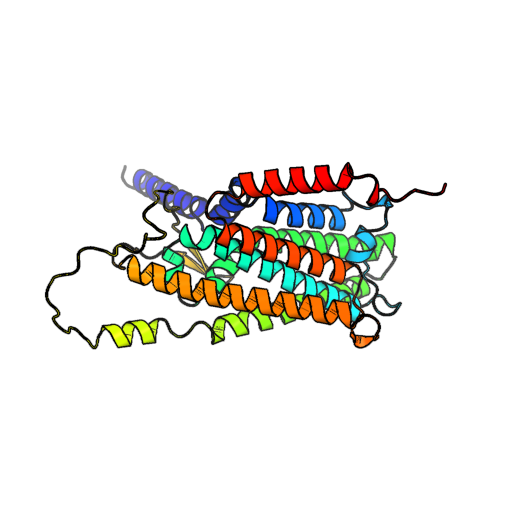ox: 64×53×82 Å

Mean predicted aligned error: 10.95 Å